Protein AF-A0AAU2KQB7-F1 (afdb_monomer_lite)

Structure (mmCIF, N/CA/C/O backbone):
data_AF-A0AAU2KQB7-F1
#
_entry.id   AF-A0AAU2KQB7-F1
#
loop_
_atom_site.group_PDB
_atom_site.id
_atom_site.type_symbol
_atom_site.label_atom_id
_atom_site.label_alt_id
_atom_site.label_comp_id
_atom_site.label_asym_id
_atom_site.label_entity_id
_atom_site.label_seq_id
_atom_site.pdbx_PDB_ins_code
_atom_site.Cartn_x
_atom_site.Cartn_y
_atom_site.Cartn_z
_atom_site.occupancy
_atom_site.B_iso_or_equiv
_atom_site.auth_seq_id
_atom_site.auth_comp_id
_atom_site.auth_asym_id
_atom_site.auth_atom_id
_atom_site.pdbx_PDB_model_num
ATOM 1 N N . MET A 1 1 ? -2.934 37.326 -68.401 1.00 32.88 1 MET A N 1
ATOM 2 C CA . MET A 1 1 ? -2.456 38.637 -67.928 1.00 32.88 1 MET A CA 1
ATOM 3 C C . MET A 1 1 ? -2.174 38.457 -66.446 1.00 32.88 1 MET A C 1
ATOM 5 O O . MET A 1 1 ? -3.149 38.373 -65.725 1.00 32.88 1 MET A O 1
ATOM 9 N N . TYR A 1 2 ? -0.884 38.286 -66.106 1.00 24.45 2 TYR A N 1
ATOM 10 C CA . TYR A 1 2 ? -0.224 38.367 -64.782 1.00 24.45 2 TYR A CA 1
ATOM 11 C C . TYR A 1 2 ? -0.822 37.544 -63.607 1.00 24.45 2 TYR A C 1
ATOM 13 O O . TYR A 1 2 ? -2.026 37.440 -63.460 1.00 24.45 2 TYR A O 1
ATOM 21 N N . ASP A 1 3 ? -0.071 36.904 -62.713 1.00 29.16 3 ASP A N 1
ATOM 22 C CA . ASP A 1 3 ? 1.360 36.940 -62.417 1.00 29.16 3 ASP A CA 1
ATOM 23 C C . ASP A 1 3 ? 1.758 35.660 -61.661 1.00 29.16 3 ASP A C 1
ATOM 25 O O . ASP A 1 3 ? 0.952 35.096 -60.916 1.00 29.16 3 ASP A O 1
ATOM 29 N N . GLY A 1 4 ? 2.999 35.219 -61.848 1.00 42.09 4 GLY A N 1
ATOM 30 C CA . GLY A 1 4 ? 3.627 34.188 -61.034 1.00 42.09 4 GLY A CA 1
ATOM 31 C C . GLY A 1 4 ? 4.196 34.816 -59.765 1.00 42.09 4 GLY A C 1
ATOM 32 O O . GLY A 1 4 ? 5.138 35.596 -59.833 1.00 42.09 4 GLY A O 1
ATOM 33 N N . GLY A 1 5 ? 3.643 34.456 -58.608 1.00 28.89 5 GLY A N 1
ATOM 34 C CA . GLY A 1 5 ? 4.176 34.825 -57.296 1.00 28.89 5 GLY A CA 1
ATOM 35 C C . GLY A 1 5 ? 4.850 33.626 -56.638 1.00 28.89 5 GLY A C 1
ATOM 36 O O . GLY A 1 5 ? 4.213 32.598 -56.426 1.00 28.89 5 GLY A O 1
ATOM 37 N N . ALA A 1 6 ? 6.144 33.758 -56.362 1.00 36.19 6 ALA A N 1
ATOM 38 C CA . ALA A 1 6 ? 7.006 32.741 -55.780 1.00 36.19 6 ALA A CA 1
ATOM 39 C C . ALA A 1 6 ? 6.514 32.225 -54.414 1.00 36.19 6 ALA A C 1
ATOM 41 O O . ALA A 1 6 ? 6.027 32.986 -53.579 1.00 36.19 6 ALA A O 1
ATOM 42 N N . LEU A 1 7 ? 6.717 30.924 -54.183 1.00 37.41 7 LEU A N 1
ATOM 43 C CA . LEU A 1 7 ? 6.689 30.303 -52.861 1.00 37.41 7 LEU A CA 1
ATOM 44 C C . LEU A 1 7 ? 7.721 31.009 -51.971 1.00 37.41 7 LEU A C 1
ATOM 46 O O . LEU A 1 7 ? 8.924 30.900 -52.208 1.00 37.41 7 LEU A O 1
ATOM 50 N N . SER A 1 8 ? 7.235 31.737 -50.966 1.00 38.03 8 SER A N 1
ATOM 51 C CA . SER A 1 8 ? 8.048 32.189 -49.841 1.00 38.03 8 SER A CA 1
ATOM 52 C C . SER A 1 8 ? 8.585 30.947 -49.141 1.00 38.03 8 SER A C 1
ATOM 54 O O . SER A 1 8 ? 7.820 30.152 -48.601 1.00 38.03 8 SER A O 1
ATOM 56 N N . THR A 1 9 ? 9.895 30.744 -49.207 1.00 39.38 9 THR A N 1
ATOM 57 C CA . THR A 1 9 ? 10.591 29.795 -48.345 1.00 39.38 9 THR A CA 1
ATOM 58 C C . THR A 1 9 ? 10.498 30.335 -46.926 1.00 39.38 9 THR A C 1
ATOM 60 O O . THR A 1 9 ? 11.133 31.347 -46.628 1.00 39.38 9 THR A O 1
ATOM 63 N N . ASP A 1 10 ? 9.687 29.699 -46.081 1.00 40.09 10 ASP A N 1
ATOM 64 C CA . ASP A 1 10 ? 9.723 29.941 -44.642 1.00 40.09 10 ASP A CA 1
ATOM 65 C C . ASP A 1 10 ? 11.154 29.697 -44.157 1.00 40.09 10 ASP A C 1
ATOM 67 O O . ASP A 1 10 ? 11.711 28.606 -44.298 1.00 40.09 10 ASP A O 1
ATOM 71 N N . ASP A 1 11 ? 11.771 30.766 -43.667 1.00 38.72 11 ASP A N 1
ATOM 72 C CA . ASP A 1 11 ? 13.103 30.757 -43.090 1.00 38.72 11 ASP A CA 1
ATOM 73 C C . ASP A 1 11 ? 13.055 29.978 -41.762 1.00 38.72 11 ASP A C 1
ATOM 75 O O . ASP A 1 11 ? 12.405 30.426 -40.811 1.00 38.72 11 ASP A O 1
ATOM 79 N N . PRO A 1 12 ? 13.731 28.818 -41.653 1.00 37.06 12 PRO A N 1
ATOM 80 C CA . PRO A 1 12 ? 13.705 28.001 -40.444 1.00 37.06 12 PRO A CA 1
ATOM 81 C C . PRO A 1 12 ? 14.431 28.663 -39.259 1.00 37.06 12 PRO A C 1
ATOM 83 O O . PRO A 1 12 ? 14.430 28.103 -38.165 1.00 37.06 12 PRO A O 1
ATOM 86 N N . SER A 1 13 ? 15.032 29.846 -39.435 1.00 37.69 13 SER A N 1
ATOM 87 C CA . SER A 1 13 ? 15.700 30.593 -38.364 1.00 37.69 13 SER A CA 1
ATOM 88 C C . SER A 1 13 ? 14.758 31.387 -37.444 1.00 37.69 13 SER A C 1
ATOM 90 O O . SER A 1 13 ? 15.209 31.918 -36.430 1.00 37.69 13 SER A O 1
ATOM 92 N N . GLN A 1 14 ? 13.451 31.449 -37.736 1.00 34.53 14 GLN A N 1
ATOM 93 C CA . GLN A 1 14 ? 12.494 32.244 -36.944 1.00 34.53 14 GLN A CA 1
ATOM 94 C C . GLN A 1 14 ? 11.828 31.496 -35.773 1.00 34.53 14 GLN A C 1
ATOM 96 O O . GLN A 1 14 ? 11.114 32.121 -34.992 1.00 34.53 14 GLN A O 1
ATOM 101 N N . HIS A 1 15 ? 12.074 30.192 -35.601 1.00 37.91 15 HIS A N 1
ATOM 102 C CA . HIS A 1 15 ? 11.463 29.396 -34.523 1.00 37.91 15 HIS A CA 1
ATOM 103 C C . HIS A 1 15 ? 12.374 29.105 -33.321 1.00 37.91 15 HIS A C 1
ATOM 105 O O . HIS A 1 15 ? 11.910 28.493 -32.366 1.00 37.91 15 HIS A O 1
ATOM 111 N N . ASP A 1 16 ? 13.627 29.565 -33.327 1.00 45.78 16 ASP A N 1
ATOM 112 C CA . ASP A 1 16 ? 14.595 29.283 -32.254 1.00 45.78 16 ASP A CA 1
ATOM 113 C C . ASP A 1 16 ? 14.893 30.533 -31.411 1.00 45.78 16 ASP A C 1
ATOM 115 O O . ASP A 1 16 ? 16.039 30.923 -31.185 1.00 45.78 16 ASP A O 1
ATOM 119 N N . GLN A 1 17 ? 13.833 31.220 -30.974 1.00 36.12 17 GLN A N 1
ATOM 120 C CA . GLN A 1 17 ? 13.959 32.119 -29.830 1.00 36.12 17 GLN A CA 1
ATOM 121 C C . GLN A 1 17 ? 13.931 31.232 -28.582 1.00 36.12 17 GLN A C 1
ATOM 123 O O . GLN A 1 17 ? 12.928 30.544 -28.381 1.00 36.12 17 GLN A O 1
ATOM 128 N N . PRO A 1 18 ? 14.984 31.207 -27.746 1.00 40.91 18 PRO A N 1
ATOM 129 C CA . PRO A 1 18 ? 14.909 30.522 -26.471 1.00 40.91 18 PRO A CA 1
ATOM 130 C C . PRO A 1 18 ? 13.860 31.261 -25.645 1.00 40.91 18 PRO A C 1
ATOM 132 O O . PRO A 1 18 ? 14.123 32.340 -25.112 1.00 40.91 18 PRO A O 1
ATOM 135 N N . GLU A 1 19 ? 12.647 30.716 -25.578 1.00 45.88 19 GLU A N 1
ATOM 136 C CA . GLU A 1 19 ? 11.712 31.138 -24.552 1.00 45.88 19 GLU A CA 1
ATOM 137 C C . GLU A 1 19 ? 12.420 30.908 -23.219 1.00 45.88 19 GLU A C 1
ATOM 139 O O . GLU A 1 19 ? 12.860 29.795 -22.917 1.00 45.88 19 GLU A O 1
ATOM 144 N N . ASP A 1 20 ? 12.607 31.992 -22.464 1.00 49.03 20 ASP A N 1
ATOM 145 C CA . ASP A 1 20 ? 13.172 31.985 -21.118 1.00 49.03 20 ASP A CA 1
ATOM 146 C C . ASP A 1 20 ? 12.158 31.310 -20.191 1.00 49.03 20 ASP A C 1
ATOM 148 O O . ASP A 1 20 ? 11.442 31.934 -19.406 1.00 49.03 20 ASP A O 1
ATOM 152 N N . HIS A 1 21 ? 12.002 30.000 -20.371 1.00 44.25 21 HIS A N 1
ATOM 153 C CA . HIS A 1 21 ? 11.227 29.171 -19.486 1.00 44.25 21 HIS A CA 1
ATOM 154 C C . HIS A 1 21 ? 11.982 29.160 -18.161 1.00 44.25 21 HIS A C 1
ATOM 156 O O . HIS A 1 21 ? 13.124 28.681 -18.117 1.00 44.25 21 HIS A O 1
ATOM 162 N N . PRO A 1 22 ? 11.380 29.672 -17.073 1.00 55.91 22 PRO A N 1
ATOM 163 C CA . PRO A 1 22 ? 12.020 29.617 -15.776 1.00 55.91 22 PRO A CA 1
ATOM 164 C C . PRO A 1 22 ? 12.396 28.165 -15.502 1.00 55.91 22 PRO A C 1
ATOM 166 O O . PRO A 1 22 ? 11.570 27.259 -15.662 1.00 55.91 22 PRO A O 1
ATOM 169 N N . ARG A 1 23 ? 13.668 27.940 -15.141 1.00 56.75 23 ARG A N 1
ATOM 170 C CA . ARG A 1 23 ? 14.152 26.597 -14.811 1.00 56.75 23 ARG A CA 1
ATOM 171 C C . ARG A 1 23 ? 13.160 25.959 -13.833 1.00 56.75 23 ARG A C 1
ATOM 173 O O . ARG A 1 23 ? 12.755 26.645 -12.890 1.00 56.75 23 ARG A O 1
ATOM 180 N N . PRO A 1 24 ? 12.773 24.686 -14.034 1.00 59.84 24 PRO A N 1
ATOM 181 C CA . PRO A 1 24 ? 11.869 24.009 -13.120 1.00 59.84 24 PRO A CA 1
ATOM 182 C C . PRO A 1 24 ? 12.390 24.181 -11.697 1.00 59.84 24 PRO A C 1
ATOM 184 O O . PRO A 1 24 ? 13.542 23.835 -11.423 1.00 59.84 24 PRO A O 1
ATOM 187 N N . VAL A 1 25 ? 11.563 24.753 -10.820 1.00 61.22 25 VAL A N 1
ATOM 188 C CA . VAL A 1 25 ? 11.896 24.901 -9.401 1.00 61.22 25 VAL A CA 1
ATOM 189 C C . VAL A 1 25 ? 12.188 23.504 -8.880 1.00 61.22 25 VAL A C 1
ATOM 191 O O . VAL A 1 25 ? 11.327 22.619 -8.925 1.00 61.22 25 VAL A O 1
ATOM 194 N N . SER A 1 26 ? 13.424 23.269 -8.451 1.00 71.50 26 SER A N 1
ATOM 195 C CA . SER A 1 26 ? 13.779 21.967 -7.913 1.00 71.50 26 SER A CA 1
ATOM 196 C C . SER A 1 26 ? 13.102 21.777 -6.556 1.00 71.50 26 SER A C 1
ATOM 198 O O . SER A 1 26 ? 12.761 22.735 -5.860 1.00 71.50 26 SER A O 1
ATOM 200 N N . GLN A 1 27 ? 12.942 20.525 -6.128 1.00 68.81 27 GLN A N 1
ATOM 201 C CA . GLN A 1 27 ? 12.425 20.237 -4.786 1.00 68.81 27 GLN A CA 1
ATOM 202 C C . GLN A 1 27 ? 13.277 20.893 -3.681 1.00 68.81 27 GLN A C 1
ATOM 204 O O . GLN A 1 27 ? 12.744 21.238 -2.631 1.00 68.81 27 GLN A O 1
ATOM 209 N N . ARG A 1 28 ? 14.576 21.119 -3.934 1.00 69.94 28 ARG A N 1
ATOM 210 C CA . ARG A 1 28 ? 15.476 21.837 -3.020 1.00 69.94 28 ARG A CA 1
ATOM 211 C C . ARG A 1 28 ? 15.188 23.334 -2.979 1.00 69.94 28 ARG A C 1
ATOM 213 O O . ARG A 1 28 ? 15.079 23.875 -1.890 1.00 69.94 28 ARG A O 1
ATOM 220 N N . ASP A 1 29 ? 14.969 23.964 -4.132 1.00 74.62 29 ASP A N 1
ATOM 221 C CA . ASP A 1 29 ? 14.619 25.391 -4.195 1.00 74.62 29 ASP A CA 1
ATOM 222 C C . ASP A 1 29 ? 13.293 25.665 -3.460 1.00 74.62 29 ASP A C 1
ATOM 224 O O . ASP A 1 29 ? 13.148 26.664 -2.756 1.00 74.62 29 ASP A O 1
ATOM 228 N N . SER A 1 30 ? 12.332 24.740 -3.570 1.00 70.88 30 SER A N 1
ATOM 229 C CA . SER A 1 30 ? 11.084 24.791 -2.799 1.00 70.88 30 SER A CA 1
ATOM 230 C C . SER A 1 30 ? 11.314 24.575 -1.298 1.00 70.88 30 SER A C 1
ATOM 232 O O . SER A 1 30 ? 10.731 25.294 -0.488 1.00 70.88 30 SER A O 1
ATOM 234 N N . ALA A 1 31 ? 12.171 23.626 -0.906 1.00 72.56 31 ALA A N 1
ATOM 235 C CA . ALA A 1 31 ? 12.502 23.382 0.498 1.00 72.56 31 ALA A CA 1
ATOM 236 C C . ALA A 1 31 ? 13.161 24.607 1.156 1.00 72.56 31 ALA A C 1
ATOM 238 O O . ALA A 1 31 ? 12.732 25.025 2.236 1.00 72.56 31 ALA A O 1
ATOM 239 N N . ASP A 1 32 ? 14.125 25.228 0.473 1.00 77.19 32 ASP A N 1
ATOM 240 C CA . ASP A 1 32 ? 14.825 26.429 0.937 1.00 77.19 32 ASP A CA 1
ATOM 241 C C . ASP A 1 32 ? 13.855 27.606 1.122 1.00 77.19 32 ASP A C 1
ATOM 243 O O . ASP A 1 32 ? 13.901 28.289 2.149 1.00 77.19 32 ASP A O 1
ATOM 247 N N . ALA A 1 33 ? 12.907 27.792 0.194 1.00 77.81 33 ALA A N 1
ATOM 248 C CA . ALA A 1 33 ? 11.865 28.819 0.296 1.00 77.81 33 ALA A CA 1
ATOM 249 C C . ALA A 1 33 ? 10.961 28.658 1.537 1.00 77.81 33 ALA A C 1
ATOM 251 O O . ALA A 1 33 ? 10.389 29.637 2.018 1.00 77.81 33 ALA A O 1
ATOM 252 N N . HIS A 1 34 ? 10.858 27.443 2.084 1.00 77.25 34 HIS A N 1
ATOM 253 C CA . HIS A 1 34 ? 10.107 27.135 3.304 1.00 77.25 34 HIS A CA 1
ATOM 254 C C . HIS A 1 34 ? 10.997 26.952 4.546 1.00 77.25 34 HIS A C 1
ATOM 256 O O . HIS A 1 34 ? 10.509 26.504 5.586 1.00 77.25 34 HIS A O 1
ATOM 262 N N . GLY A 1 35 ? 12.292 27.283 4.462 1.00 82.50 35 GLY A N 1
ATOM 263 C CA . GLY A 1 35 ? 13.244 27.124 5.567 1.00 82.50 35 GLY A CA 1
ATOM 264 C C . GLY A 1 35 ? 13.469 25.664 5.980 1.00 82.50 35 GLY A C 1
ATOM 265 O O . GLY A 1 35 ? 13.853 25.394 7.120 1.00 82.50 35 GLY A O 1
ATOM 266 N N . LEU A 1 36 ? 13.197 24.712 5.084 1.00 81.50 36 LEU A N 1
ATOM 267 C CA . LEU A 1 36 ? 13.356 23.284 5.330 1.00 81.50 36 LEU A CA 1
ATOM 268 C C . LEU A 1 36 ? 14.766 22.844 4.942 1.00 81.50 36 LEU A C 1
ATOM 270 O O . LEU A 1 36 ? 15.148 22.912 3.781 1.00 81.50 36 LEU A O 1
ATOM 274 N N . LYS A 1 37 ? 15.524 22.316 5.904 1.00 79.75 37 LYS A N 1
ATOM 275 C CA . LYS A 1 37 ? 16.831 21.714 5.634 1.00 79.75 37 LYS A CA 1
ATOM 276 C C . LYS A 1 37 ? 16.667 20.228 5.323 1.00 79.75 37 LYS A C 1
ATOM 278 O O . LYS A 1 37 ? 16.184 19.479 6.168 1.00 79.75 37 LYS A O 1
ATOM 283 N N . TRP A 1 38 ? 17.057 19.810 4.121 1.00 82.81 38 TRP A N 1
ATOM 284 C CA . TRP A 1 38 ? 17.082 18.401 3.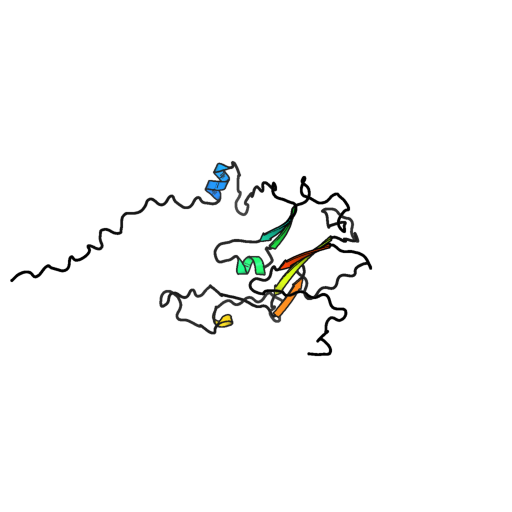724 1.00 82.81 38 TRP A CA 1
ATOM 285 C C . TRP A 1 38 ? 18.528 17.900 3.714 1.00 82.81 38 TRP A C 1
ATOM 287 O O . TRP A 1 38 ? 19.352 18.375 2.931 1.00 82.81 38 TRP A O 1
ATOM 297 N N . ASP A 1 39 ? 18.840 16.931 4.570 1.00 85.25 39 ASP A N 1
ATOM 298 C CA . ASP A 1 39 ? 20.100 16.188 4.506 1.00 85.25 39 ASP A CA 1
ATOM 299 C C . ASP A 1 39 ? 20.030 15.125 3.389 1.00 85.25 39 ASP A C 1
ATOM 301 O O . ASP A 1 39 ? 18.927 14.710 3.003 1.00 85.25 39 ASP A O 1
ATOM 305 N N . PRO A 1 40 ? 21.167 14.651 2.841 1.00 83.50 40 PRO A N 1
ATOM 306 C CA . PRO A 1 40 ? 21.171 13.596 1.830 1.00 83.50 40 PRO A CA 1
ATOM 307 C 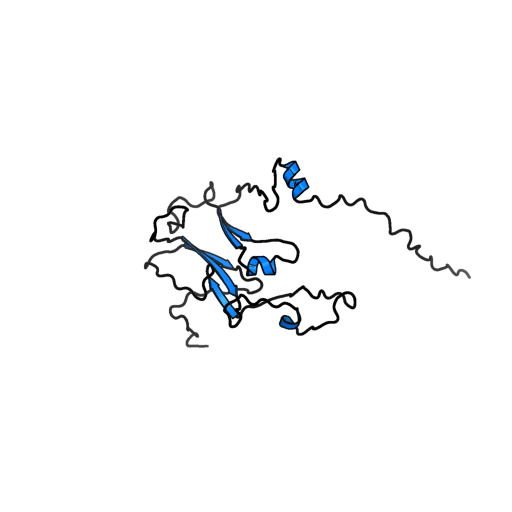C . PRO A 1 40 ? 20.326 12.383 2.248 1.00 83.50 40 PRO A C 1
ATOM 309 O O . PRO A 1 40 ? 20.542 11.800 3.306 1.00 83.50 40 PRO A O 1
ATOM 312 N N . GLY A 1 41 ? 19.361 12.003 1.404 1.00 86.50 41 GLY A N 1
ATOM 313 C CA . GLY A 1 41 ? 18.432 10.899 1.677 1.00 86.50 41 GLY A CA 1
ATOM 314 C C . GLY A 1 41 ? 17.185 11.279 2.483 1.00 86.50 41 GLY A C 1
ATOM 315 O O . GLY A 1 41 ? 16.392 10.398 2.804 1.00 86.50 41 GLY A O 1
ATOM 316 N N . THR A 1 42 ? 16.980 12.561 2.791 1.00 86.50 42 THR A N 1
ATOM 317 C CA . THR A 1 42 ? 15.797 13.047 3.515 1.00 86.50 42 THR A CA 1
ATOM 318 C C . THR A 1 42 ? 15.018 14.075 2.702 1.00 86.50 42 THR A C 1
ATOM 320 O O . THR A 1 42 ? 15.568 14.754 1.835 1.00 86.50 42 THR A O 1
ATOM 323 N N . ALA A 1 43 ? 13.726 14.181 3.001 1.00 86.31 43 ALA A N 1
ATOM 324 C CA . ALA A 1 43 ? 12.865 15.252 2.534 1.00 86.31 43 ALA A CA 1
ATOM 325 C C . ALA A 1 43 ? 11.783 15.521 3.585 1.00 86.31 43 ALA A C 1
ATOM 327 O O . ALA A 1 43 ? 11.257 14.592 4.201 1.00 86.31 43 ALA A O 1
ATOM 328 N N . THR A 1 44 ? 11.446 16.792 3.776 1.00 86.94 44 THR A N 1
ATOM 329 C CA . THR A 1 44 ? 10.391 17.233 4.693 1.00 86.94 44 THR A CA 1
ATOM 330 C C . THR A 1 44 ? 9.191 17.706 3.890 1.00 86.94 44 THR A C 1
ATOM 332 O O . THR A 1 44 ? 9.315 18.609 3.066 1.00 86.94 44 THR A O 1
ATOM 335 N N . PHE A 1 45 ? 8.026 17.129 4.176 1.00 87.25 45 PHE A N 1
ATOM 336 C CA . PHE A 1 45 ? 6.750 17.494 3.567 1.00 87.25 45 PHE A CA 1
ATOM 337 C C . PHE A 1 45 ? 5.826 18.083 4.634 1.00 87.25 45 PHE A C 1
ATOM 339 O O . PHE A 1 45 ? 5.657 17.490 5.702 1.00 87.25 45 PHE A O 1
ATOM 346 N N . GLN A 1 46 ? 5.231 19.242 4.351 1.00 88.50 46 GLN A N 1
ATOM 347 C CA . GLN A 1 46 ? 4.251 19.886 5.225 1.00 88.50 46 GLN A CA 1
ATOM 348 C C . GLN A 1 46 ? 2.847 19.674 4.655 1.00 88.50 46 GLN A C 1
ATOM 350 O O . GLN A 1 46 ? 2.593 19.985 3.494 1.00 88.50 46 GLN A O 1
ATOM 355 N N . TYR A 1 47 ? 1.936 19.154 5.477 1.00 92.12 47 TYR A N 1
ATOM 356 C CA . TYR A 1 47 ? 0.546 18.900 5.099 1.00 92.12 47 TYR A CA 1
ATOM 357 C C . TYR A 1 47 ? -0.378 19.743 5.977 1.00 92.12 47 TYR A C 1
ATOM 359 O O . TYR A 1 47 ? -0.331 19.619 7.201 1.00 92.12 47 TYR A O 1
ATOM 367 N N . ALA A 1 48 ? -1.214 20.584 5.361 1.00 92.75 48 ALA A N 1
ATOM 368 C CA . ALA A 1 48 ? -2.134 21.466 6.084 1.00 92.75 48 ALA A CA 1
ATOM 369 C C . ALA A 1 48 ? -3.208 20.684 6.856 1.00 92.75 48 ALA A C 1
ATOM 371 O O . ALA A 1 48 ? -3.519 21.028 7.993 1.00 92.75 48 ALA A O 1
ATOM 372 N N . ASN A 1 49 ? -3.717 19.595 6.263 1.00 94.62 49 ASN A N 1
ATOM 373 C CA . ASN A 1 49 ? -4.761 18.745 6.843 1.00 94.62 49 ASN A CA 1
ATOM 374 C C . ASN A 1 49 ? -6.047 19.502 7.221 1.00 94.62 49 ASN A C 1
ATOM 376 O O . ASN A 1 49 ? -6.734 19.127 8.171 1.00 94.62 49 ASN A O 1
ATOM 380 N N . ASP A 1 50 ? -6.369 20.557 6.477 1.00 92.38 50 ASP A N 1
ATOM 381 C CA . ASP A 1 50 ? -7.538 21.420 6.660 1.00 92.38 50 ASP A CA 1
ATOM 382 C C . ASP A 1 50 ? -8.784 20.924 5.900 1.00 92.38 50 ASP A C 1
ATOM 384 O O . ASP A 1 50 ? -9.877 21.474 6.043 1.00 92.38 50 ASP A O 1
ATOM 388 N N . GLN A 1 51 ? -8.651 19.843 5.130 1.00 92.88 51 GLN A N 1
ATOM 389 C CA . GLN A 1 51 ? -9.764 19.143 4.496 1.00 92.88 51 GLN A CA 1
ATOM 390 C C . GLN A 1 51 ? -10.584 18.278 5.477 1.00 92.88 51 GLN A C 1
ATOM 392 O O . GLN A 1 51 ? -10.208 18.013 6.617 1.00 92.88 51 GLN A O 1
ATOM 397 N N . ARG A 1 52 ? -11.723 17.757 5.002 1.00 93.31 52 ARG A N 1
ATOM 398 C CA . ARG A 1 52 ? -12.586 16.839 5.770 1.00 93.31 52 ARG A CA 1
ATOM 399 C C . ARG A 1 52 ? -11.871 15.526 6.119 1.00 93.31 52 ARG A C 1
ATOM 401 O O . ARG A 1 52 ? -11.067 15.019 5.332 1.00 93.31 52 ARG A O 1
ATOM 408 N N . ALA A 1 53 ? -12.264 14.913 7.241 1.00 92.69 53 ALA A N 1
ATOM 409 C CA . ALA A 1 53 ? -11.822 13.573 7.632 1.00 92.69 53 ALA A CA 1
ATOM 410 C C . ALA A 1 53 ? -11.961 12.569 6.474 1.00 92.69 53 ALA A C 1
ATOM 412 O O . ALA A 1 53 ? -13.029 12.433 5.874 1.00 92.69 53 ALA A O 1
ATOM 413 N N . SER A 1 54 ? -10.864 11.882 6.153 1.00 93.25 54 SER A N 1
ATOM 414 C CA . SER A 1 54 ? -10.710 11.123 4.909 1.00 93.25 54 SER A CA 1
ATOM 415 C C . SER A 1 54 ? -9.788 9.919 5.094 1.00 93.25 54 SER A C 1
ATOM 417 O O . SER A 1 54 ? -8.862 9.935 5.906 1.00 93.25 54 SER A O 1
ATOM 419 N N . THR A 1 55 ? -10.024 8.862 4.313 1.00 95.31 55 THR A N 1
ATOM 420 C CA . THR A 1 55 ? -9.026 7.808 4.086 1.00 95.31 55 THR A CA 1
ATOM 421 C C . THR A 1 55 ? -8.093 8.281 2.977 1.00 95.31 55 THR A C 1
ATOM 423 O O . THR A 1 55 ? -8.345 8.015 1.805 1.00 95.31 55 THR A O 1
ATOM 426 N N . LEU A 1 56 ? -7.046 9.019 3.337 1.00 97.38 56 LEU A N 1
ATOM 427 C CA . LEU A 1 56 ? -5.972 9.317 2.400 1.00 97.38 56 LEU A CA 1
ATOM 428 C C . LEU A 1 56 ? -4.967 8.163 2.404 1.00 97.38 56 LEU A C 1
ATOM 430 O O . LEU A 1 56 ? -5.010 7.242 3.230 1.00 97.38 56 LEU A O 1
ATOM 434 N N . TRP A 1 57 ? -4.051 8.223 1.459 1.00 97.56 57 TRP A N 1
ATOM 435 C CA . TRP A 1 57 ? -2.919 7.328 1.342 1.00 97.56 57 TRP A CA 1
ATOM 436 C C . TRP A 1 57 ? -1.775 8.106 0.702 1.00 97.56 57 TRP A C 1
ATOM 438 O O . TRP A 1 57 ? -1.995 9.129 0.056 1.00 97.56 57 TRP A O 1
ATOM 448 N N . PHE A 1 58 ? -0.559 7.646 0.932 1.00 97.06 58 PHE A N 1
ATOM 449 C CA . PHE A 1 58 ? 0.640 8.185 0.315 1.00 97.06 58 PHE A CA 1
ATOM 450 C C . PHE A 1 58 ? 1.376 7.051 -0.380 1.00 97.06 58 PHE A C 1
ATOM 452 O O . PHE A 1 58 ? 1.285 5.892 0.035 1.00 97.06 58 PHE A O 1
ATOM 459 N N . HIS A 1 59 ? 2.101 7.390 -1.435 1.00 97.88 59 HIS A N 1
ATOM 460 C CA . HIS A 1 59 ? 2.900 6.444 -2.188 1.00 97.88 59 HIS A CA 1
ATOM 461 C C . HIS A 1 59 ? 4.028 7.164 -2.925 1.00 97.88 59 HIS A C 1
ATOM 463 O O . HIS A 1 59 ? 4.021 8.391 -3.043 1.00 97.88 59 HIS A O 1
ATOM 469 N N . ASP A 1 60 ? 5.007 6.404 -3.411 1.00 96.88 60 ASP A N 1
ATOM 470 C CA . ASP A 1 60 ? 6.091 6.973 -4.209 1.00 96.88 60 ASP A CA 1
ATOM 471 C C . ASP A 1 60 ? 5.577 7.599 -5.516 1.00 96.88 60 ASP A C 1
ATOM 473 O O . ASP A 1 60 ? 4.674 7.069 -6.167 1.00 96.88 60 ASP A O 1
ATOM 477 N N . HIS A 1 61 ? 6.196 8.709 -5.914 1.00 96.06 61 HIS A N 1
ATOM 478 C CA . HIS A 1 61 ? 5.901 9.432 -7.151 1.00 96.06 61 HIS A CA 1
ATOM 479 C C . HIS A 1 61 ? 7.170 9.762 -7.954 1.00 96.06 61 HIS A C 1
ATOM 481 O O . HIS A 1 61 ? 7.199 10.711 -8.738 1.00 96.06 61 HIS A O 1
ATOM 487 N N . THR A 1 62 ? 8.234 8.974 -7.773 1.00 93.44 62 THR A N 1
ATOM 488 C CA . THR A 1 62 ? 9.499 9.184 -8.478 1.00 93.44 62 THR A CA 1
ATOM 489 C C . THR A 1 62 ? 9.299 9.019 -9.984 1.00 93.44 62 THR A C 1
ATOM 491 O O . THR A 1 62 ? 8.805 7.987 -10.451 1.00 93.44 62 THR A O 1
ATOM 494 N N . LEU A 1 63 ? 9.700 10.037 -10.755 1.00 90.75 63 LEU A N 1
ATOM 495 C CA . LEU A 1 63 ? 9.509 10.085 -12.204 1.00 90.75 63 LEU A CA 1
ATOM 496 C C . LEU A 1 63 ? 10.058 8.814 -12.874 1.00 90.75 63 LEU A C 1
ATOM 498 O O . LEU A 1 63 ? 11.227 8.470 -12.725 1.00 90.75 63 LEU A O 1
ATOM 502 N N . GLY A 1 64 ? 9.191 8.099 -13.595 1.00 88.50 64 GLY A N 1
ATOM 503 C CA . GLY A 1 64 ? 9.539 6.861 -14.299 1.00 88.50 64 GLY A CA 1
ATOM 504 C C . GLY A 1 64 ? 9.706 5.614 -13.416 1.00 88.50 64 GLY A C 1
ATOM 505 O O . GLY A 1 64 ? 9.823 4.517 -13.967 1.00 88.50 64 GLY A O 1
ATOM 506 N N . LEU A 1 65 ? 9.664 5.741 -12.083 1.00 91.94 65 LEU A N 1
ATOM 507 C CA . LEU A 1 65 ? 9.873 4.644 -11.124 1.00 91.94 65 LEU A CA 1
ATOM 508 C C . LEU A 1 65 ? 8.672 4.360 -10.215 1.00 91.94 65 LEU A C 1
ATOM 510 O O . LEU A 1 65 ? 8.657 3.302 -9.588 1.00 91.94 65 LEU A O 1
ATOM 514 N N . THR A 1 66 ? 7.642 5.214 -10.199 1.00 94.00 66 THR A N 1
ATOM 515 C CA . THR A 1 66 ? 6.415 5.026 -9.397 1.00 94.00 66 THR A CA 1
ATOM 516 C C . THR A 1 66 ? 5.900 3.588 -9.422 1.00 94.00 66 THR A C 1
ATOM 518 O O . THR A 1 66 ? 5.704 2.983 -8.371 1.00 94.00 66 THR A O 1
ATOM 521 N N . ARG A 1 67 ? 5.753 2.992 -10.616 1.00 92.94 67 ARG A N 1
ATOM 522 C CA . ARG A 1 67 ? 5.236 1.621 -10.763 1.00 92.94 67 ARG A CA 1
ATOM 523 C C . ARG A 1 67 ? 6.075 0.583 -10.010 1.00 92.94 67 ARG A C 1
ATOM 525 O O . ARG A 1 67 ? 5.512 -0.359 -9.469 1.00 92.94 67 ARG A O 1
ATOM 532 N N . LEU A 1 68 ? 7.396 0.755 -9.969 1.00 94.00 68 LEU A N 1
ATOM 533 C CA . LEU A 1 68 ? 8.328 -0.172 -9.325 1.00 94.00 68 LEU A CA 1
ATOM 534 C C . LEU A 1 68 ? 8.357 0.055 -7.815 1.00 94.00 68 LEU A C 1
ATOM 536 O O . LEU A 1 68 ? 8.281 -0.897 -7.047 1.00 94.00 68 LEU A O 1
ATOM 540 N N . ASN A 1 69 ? 8.398 1.315 -7.390 1.00 96.12 69 ASN A N 1
ATOM 541 C CA . ASN A 1 69 ? 8.472 1.687 -5.983 1.00 96.12 69 ASN A CA 1
ATOM 542 C C . ASN A 1 69 ? 7.182 1.346 -5.219 1.00 96.12 69 ASN A C 1
ATOM 544 O O . ASN A 1 69 ? 7.239 0.782 -4.124 1.00 96.12 69 ASN A O 1
ATOM 548 N N . VAL A 1 70 ? 6.012 1.595 -5.817 1.00 96.31 70 VAL A N 1
ATOM 549 C CA . VAL A 1 70 ? 4.721 1.156 -5.258 1.00 96.31 70 VAL A CA 1
ATOM 550 C C . VAL A 1 70 ? 4.651 -0.369 -5.189 1.00 96.31 70 VAL A C 1
ATOM 552 O O . VAL A 1 70 ? 4.222 -0.926 -4.176 1.00 96.31 70 VAL A O 1
ATOM 555 N N . TYR A 1 71 ? 5.130 -1.061 -6.228 1.00 96.31 71 TYR A N 1
ATOM 556 C CA . TYR A 1 71 ? 5.147 -2.522 -6.272 1.00 96.31 71 TYR A CA 1
ATOM 557 C C . TYR A 1 71 ? 6.065 -3.133 -5.201 1.00 96.31 71 TYR A C 1
ATOM 559 O O . TYR A 1 71 ? 5.679 -4.096 -4.535 1.00 96.31 71 TYR A O 1
ATOM 567 N N . ALA A 1 72 ? 7.223 -2.512 -4.965 1.00 95.94 72 ALA A N 1
ATOM 568 C CA . ALA A 1 72 ? 8.163 -2.862 -3.902 1.00 95.94 72 ALA A CA 1
ATOM 569 C C . ALA A 1 72 ? 7.623 -2.585 -2.485 1.00 95.94 72 ALA A C 1
ATOM 571 O O . ALA A 1 72 ? 8.181 -3.092 -1.515 1.00 95.94 72 ALA A O 1
ATOM 572 N N . GLY A 1 73 ? 6.526 -1.826 -2.359 1.00 95.50 73 GLY A N 1
ATOM 573 C CA . GLY A 1 73 ? 5.798 -1.640 -1.102 1.00 95.50 73 GLY A CA 1
ATOM 574 C C . GLY A 1 73 ? 5.764 -0.210 -0.565 1.00 95.50 73 GLY A C 1
ATOM 575 O O . GLY A 1 73 ? 5.285 -0.014 0.549 1.00 95.50 73 GLY A O 1
ATOM 576 N N . LEU A 1 74 ? 6.227 0.797 -1.318 1.00 96.50 74 LEU A N 1
ATOM 577 C CA . LEU A 1 74 ? 6.163 2.204 -0.897 1.00 96.50 74 LEU A CA 1
ATOM 578 C C . LEU A 1 74 ? 4.750 2.781 -1.064 1.00 96.50 74 LEU A C 1
ATOM 580 O O . LEU A 1 74 ? 4.495 3.617 -1.932 1.00 96.50 74 LEU A O 1
ATOM 584 N N . ALA A 1 75 ? 3.833 2.315 -0.219 1.00 96.38 75 ALA A N 1
ATOM 585 C CA . ALA A 1 75 ? 2.482 2.830 -0.072 1.00 96.38 75 ALA A CA 1
ATOM 586 C C . ALA A 1 75 ? 2.002 2.668 1.378 1.00 96.38 75 ALA A C 1
ATOM 588 O O . ALA A 1 75 ? 2.293 1.668 2.035 1.00 96.38 75 ALA A O 1
ATOM 589 N N . GLY A 1 76 ? 1.232 3.631 1.876 1.00 95.62 76 GLY A N 1
ATOM 590 C CA . GLY A 1 76 ? 0.688 3.586 3.230 1.00 95.62 76 GLY A CA 1
ATOM 591 C C . GLY A 1 76 ? -0.582 4.410 3.377 1.00 95.62 76 GLY A C 1
ATOM 592 O O . GLY A 1 76 ? -0.825 5.354 2.630 1.00 95.62 76 GLY A O 1
ATOM 593 N N . PHE A 1 77 ? -1.413 4.055 4.356 1.00 96.56 77 PHE A N 1
ATOM 594 C CA . PHE A 1 77 ? -2.591 4.850 4.694 1.00 96.56 77 PHE A CA 1
ATOM 595 C C . PHE A 1 77 ? -2.200 6.128 5.440 1.00 96.56 77 PHE A C 1
ATOM 597 O O . PHE A 1 77 ? -1.359 6.109 6.336 1.00 96.56 77 PHE A O 1
ATOM 604 N N . TYR A 1 78 ? -2.906 7.213 5.133 1.00 95.75 78 TYR A N 1
ATOM 605 C CA . TYR A 1 78 ? -2.897 8.464 5.880 1.00 95.75 78 TYR A CA 1
ATOM 606 C C . TYR A 1 78 ? -4.336 8.750 6.315 1.00 95.75 78 TYR A C 1
ATOM 608 O O . TYR A 1 78 ? -5.171 9.225 5.549 1.00 95.75 78 TYR A O 1
ATOM 616 N N . LEU A 1 79 ? -4.680 8.392 7.547 1.00 93.50 79 LEU A N 1
ATOM 617 C CA . LEU A 1 79 ? -6.057 8.514 8.022 1.00 93.50 79 LEU A CA 1
ATOM 618 C C . LEU A 1 79 ? -6.254 9.874 8.683 1.00 93.50 79 LEU A C 1
ATOM 620 O O . LEU A 1 79 ? -5.918 10.038 9.856 1.00 93.50 79 LEU A O 1
ATOM 624 N N . LEU A 1 80 ? -6.834 10.823 7.947 1.00 92.81 80 LEU A N 1
ATOM 625 C CA . LEU A 1 80 ? -7.223 12.105 8.517 1.00 92.81 80 LEU A CA 1
ATOM 626 C C . LEU A 1 80 ? -8.516 11.946 9.325 1.00 92.81 80 LEU A C 1
ATOM 628 O O . LEU A 1 80 ? -9.493 11.355 8.856 1.00 92.81 80 LEU A O 1
ATOM 632 N N . ARG A 1 81 ? -8.506 12.465 10.552 1.00 89.38 81 ARG A N 1
ATOM 633 C CA . ARG A 1 81 ? -9.574 12.326 11.549 1.00 89.38 81 ARG A CA 1
ATOM 634 C C . ARG A 1 81 ? -9.834 13.681 12.207 1.00 89.38 81 ARG A C 1
ATOM 636 O O . ARG A 1 81 ? -8.900 14.463 12.363 1.00 89.38 81 ARG A O 1
ATOM 643 N N . GLY A 1 82 ? -11.052 13.898 12.689 1.00 87.81 82 GLY A N 1
ATOM 644 C CA . GLY A 1 82 ? -11.445 15.113 13.401 1.00 87.81 82 GLY A CA 1
ATOM 645 C C . GLY A 1 82 ? -11.832 16.281 12.490 1.00 87.81 82 GLY A C 1
ATOM 646 O O . GLY A 1 82 ? -11.954 16.138 11.275 1.00 87.81 82 GLY A O 1
ATOM 647 N N . GLY A 1 83 ? -12.054 17.439 13.117 1.00 86.44 83 GLY A N 1
ATOM 648 C CA . GLY A 1 83 ? -12.645 18.621 12.487 1.00 86.44 83 GLY A CA 1
ATOM 649 C C . GLY A 1 83 ? -14.170 18.659 12.621 1.00 86.44 83 GLY A C 1
ATOM 650 O O . GLY A 1 83 ? -14.805 17.675 12.996 1.00 86.44 83 GLY A O 1
ATOM 651 N N . GLU A 1 84 ? -14.766 19.811 12.313 1.00 83.44 84 GLU A N 1
ATOM 652 C CA . GLU A 1 84 ? -16.213 20.053 12.461 1.00 83.44 84 GLU A CA 1
ATOM 653 C C . GLU A 1 84 ? -17.071 19.156 11.557 1.00 83.44 84 GLU A C 1
ATOM 655 O O . GLU A 1 84 ? -18.222 18.862 11.867 1.00 83.44 84 GLU A O 1
ATOM 660 N N . CYS A 1 85 ? -16.498 18.704 10.439 1.00 81.25 85 CYS A N 1
ATOM 661 C CA . CYS A 1 85 ? -17.163 17.854 9.455 1.00 81.25 85 CYS A CA 1
ATOM 662 C C . CYS A 1 85 ? -16.970 16.344 9.691 1.00 81.25 85 CYS A C 1
ATOM 664 O O . CYS A 1 85 ? -17.449 15.556 8.867 1.00 81.25 85 CYS A O 1
ATOM 666 N N . ASP A 1 86 ? -16.232 15.929 10.728 1.00 85.94 86 ASP A N 1
ATOM 667 C CA . ASP A 1 86 ? -16.111 14.510 11.088 1.00 85.94 86 ASP A CA 1
ATOM 668 C C . ASP A 1 86 ? -17.304 14.064 11.937 1.00 85.94 86 ASP A C 1
ATOM 670 O O . ASP A 1 86 ? -17.985 14.857 12.591 1.00 85.94 86 ASP A O 1
ATOM 674 N N . LEU A 1 87 ? -17.571 12.764 11.931 1.00 83.75 87 LEU A N 1
ATOM 675 C CA . LEU A 1 87 ? -18.627 12.204 12.755 1.00 83.75 87 LEU A CA 1
ATOM 676 C C . LEU A 1 87 ? -18.245 12.269 14.242 1.00 83.75 87 LEU A C 1
ATOM 678 O O . LEU A 1 87 ? -17.067 12.138 14.593 1.00 83.75 87 LEU A O 1
ATOM 682 N N . PRO A 1 88 ? -19.236 12.396 15.145 1.00 81.38 88 PRO A N 1
ATOM 683 C CA . PRO A 1 88 ? -18.985 12.377 16.577 1.00 81.38 88 PRO A CA 1
ATOM 684 C C . PRO A 1 88 ? -18.178 11.148 17.000 1.00 81.38 88 PRO A C 1
ATOM 686 O O . PRO A 1 88 ? -18.355 10.042 16.471 1.00 81.38 88 PRO A O 1
ATOM 689 N N . LYS A 1 89 ? -17.326 11.312 18.020 1.00 73.19 89 LYS A N 1
ATOM 690 C CA . LYS A 1 89 ? -16.619 10.180 18.634 1.00 73.19 89 LYS A CA 1
ATOM 691 C C . LYS A 1 89 ? -17.633 9.079 18.984 1.00 73.19 89 LYS A C 1
ATOM 693 O O . LYS A 1 89 ? -18.637 9.355 19.631 1.00 73.19 89 LYS A O 1
ATOM 698 N N . ARG A 1 90 ? -17.328 7.832 18.597 1.00 75.81 90 ARG A N 1
ATOM 699 C CA . ARG A 1 90 ? -18.159 6.612 18.759 1.00 75.81 90 ARG A CA 1
ATOM 700 C C . ARG A 1 90 ? -19.343 6.447 17.793 1.00 75.81 90 ARG A C 1
ATOM 702 O O . ARG A 1 90 ? -20.042 5.444 17.900 1.00 75.81 90 ARG A O 1
ATOM 709 N N . ALA A 1 91 ? -19.554 7.348 16.831 1.00 86.06 91 ALA A N 1
ATOM 710 C CA . ALA A 1 91 ? -20.584 7.155 15.800 1.00 86.06 91 ALA A CA 1
ATOM 711 C C . ALA A 1 91 ? -20.273 5.980 14.851 1.00 86.06 91 ALA A C 1
ATOM 713 O O . ALA A 1 91 ? -21.184 5.359 14.306 1.00 86.06 91 ALA A O 1
ATOM 714 N N . LEU A 1 92 ? -18.989 5.660 14.666 1.00 89.56 92 LEU A N 1
ATOM 715 C CA . LEU A 1 92 ? -18.519 4.578 13.804 1.00 89.56 92 LEU A CA 1
ATOM 716 C C . LEU A 1 92 ? -17.809 3.474 14.603 1.00 89.56 92 LEU A C 1
ATOM 718 O O . LEU A 1 92 ? -17.260 3.762 15.672 1.00 89.56 92 LEU A O 1
ATOM 722 N N . PRO A 1 93 ? -17.785 2.223 14.090 1.00 92.25 93 PRO A N 1
ATOM 723 C CA . PRO A 1 93 ? -17.027 1.137 14.701 1.00 92.25 93 PRO A CA 1
ATOM 724 C C . PRO A 1 93 ? -15.555 1.504 14.927 1.00 92.25 93 PRO A C 1
ATOM 726 O O . PRO A 1 93 ? -14.890 2.019 14.032 1.00 92.25 93 PRO A O 1
ATOM 729 N N . GLY A 1 94 ? -15.062 1.210 16.128 1.00 89.50 94 GLY A N 1
ATOM 730 C CA . GLY A 1 94 ? -13.674 1.356 16.561 1.00 89.50 94 GLY A CA 1
ATOM 731 C C . GLY A 1 94 ? -13.403 0.427 17.756 1.00 89.50 94 GLY A C 1
ATOM 732 O O . GLY A 1 94 ? -14.354 -0.203 18.225 1.00 89.50 94 GLY A O 1
ATOM 733 N N . PRO A 1 95 ? -12.160 0.335 18.259 1.00 90.56 95 PRO A N 1
ATOM 734 C CA . PRO A 1 95 ? -11.059 1.256 17.986 1.00 90.56 95 PRO A CA 1
ATOM 735 C C . PRO A 1 95 ? -10.389 1.011 16.628 1.00 90.56 95 PRO A C 1
ATOM 737 O O . PRO A 1 95 ? -10.518 -0.063 16.036 1.00 90.56 95 PRO A O 1
ATOM 740 N N . ALA A 1 96 ? -9.699 2.040 16.139 1.00 89.50 96 ALA A N 1
ATOM 741 C CA . ALA A 1 96 ? -8.733 1.922 15.055 1.00 89.50 96 ALA A CA 1
ATOM 742 C C . ALA A 1 96 ? -7.334 1.687 15.644 1.00 89.50 96 ALA A C 1
ATOM 744 O O . ALA A 1 96 ? -7.107 2.152 16.761 1.00 89.50 96 ALA A O 1
ATOM 745 N N . PRO A 1 97 ? -6.412 1.048 14.903 1.00 88.00 97 PRO A N 1
ATOM 746 C CA . PRO A 1 97 ? -5.026 0.915 15.333 1.00 88.00 97 PRO A CA 1
ATOM 747 C C . PRO A 1 97 ? -4.384 2.266 15.643 1.00 88.00 97 PRO A C 1
ATOM 749 O O . PRO A 1 97 ? -4.479 3.205 14.843 1.00 88.00 97 PRO A O 1
ATOM 752 N N . ALA A 1 98 ? -3.711 2.338 16.783 1.00 87.94 98 ALA A N 1
ATOM 753 C CA . ALA A 1 98 ? -2.928 3.468 17.241 1.00 87.94 98 ALA A CA 1
ATOM 754 C C . ALA A 1 98 ? -1.515 3.022 17.646 1.00 87.94 98 ALA A C 1
ATOM 756 O O . ALA A 1 98 ? -1.249 1.874 18.006 1.00 87.94 98 ALA A O 1
ATOM 757 N N . PHE A 1 99 ? -0.571 3.957 17.552 1.00 85.94 99 PHE A N 1
ATOM 758 C CA . PHE A 1 99 ? 0.799 3.717 17.986 1.00 85.94 99 PHE A CA 1
ATOM 759 C C . PHE A 1 99 ? 0.836 3.440 19.495 1.00 85.94 99 PHE A C 1
ATOM 761 O O . PHE A 1 99 ? 0.288 4.212 20.280 1.00 85.94 99 PHE A O 1
ATOM 768 N N . GLY A 1 100 ? 1.509 2.358 19.889 1.00 91.38 100 GLY A N 1
ATOM 769 C CA . GLY A 1 100 ? 1.631 1.950 21.290 1.00 91.38 100 GLY A CA 1
ATOM 770 C C . GLY A 1 100 ? 0.470 1.108 21.823 1.00 91.38 100 GLY A C 1
ATOM 771 O O . GLY A 1 100 ? 0.470 0.794 23.012 1.00 91.38 100 GLY A O 1
ATOM 772 N N . ASP A 1 101 ? -0.491 0.717 20.980 1.00 92.75 101 ASP A N 1
ATOM 773 C CA . ASP A 1 101 ? -1.551 -0.200 21.399 1.00 92.75 101 ASP A CA 1
ATOM 774 C C . ASP A 1 101 ? -0.968 -1.538 21.897 1.00 92.75 101 ASP A C 1
ATOM 776 O O . ASP A 1 101 ? -0.024 -2.073 21.300 1.00 92.75 101 ASP A O 1
ATOM 780 N N . PRO A 1 102 ? -1.516 -2.109 22.987 1.00 93.38 102 PRO A N 1
ATOM 781 C CA . PRO A 1 102 ? -0.997 -3.345 23.546 1.00 93.38 102 PRO A CA 1
ATOM 782 C C . PRO A 1 102 ? -1.179 -4.524 22.573 1.00 93.38 102 PRO A C 1
ATOM 784 O O . PRO A 1 102 ? -2.146 -4.556 21.797 1.00 93.38 102 PRO A O 1
ATOM 787 N N . PRO A 1 103 ? -0.293 -5.538 22.628 1.00 88.12 103 PRO A N 1
ATOM 788 C CA . PRO A 1 103 ? -0.475 -6.773 21.876 1.00 88.12 103 PRO A CA 1
ATOM 789 C C . PRO A 1 103 ? -1.853 -7.394 22.135 1.00 88.12 103 PRO A C 1
ATOM 791 O O . PRO A 1 103 ? -2.326 -7.434 23.269 1.00 88.12 103 PRO A O 1
ATOM 794 N N . GLY A 1 104 ? -2.500 -7.887 21.078 1.00 85.62 104 GLY A N 1
ATOM 795 C CA . GLY A 1 104 ? -3.828 -8.501 21.172 1.00 85.62 104 GLY A CA 1
ATOM 796 C C . GLY A 1 104 ? -5.002 -7.517 21.211 1.00 85.62 104 GLY A C 1
ATOM 797 O O . GLY A 1 104 ? -6.144 -7.964 21.326 1.00 85.62 104 GLY A O 1
ATOM 798 N N . THR A 1 105 ? -4.764 -6.204 21.076 1.00 90.81 105 THR A N 1
ATOM 799 C CA . THR A 1 105 ? -5.846 -5.220 20.915 1.00 90.81 105 THR A CA 1
ATOM 800 C C . THR A 1 105 ? -6.739 -5.598 19.736 1.00 90.81 105 THR A C 1
ATOM 802 O O . THR A 1 105 ? -6.268 -5.798 18.615 1.00 90.81 105 THR A O 1
ATOM 805 N N . ARG A 1 106 ? -8.049 -5.695 19.988 1.00 90.81 106 ARG A N 1
ATOM 806 C CA . ARG A 1 106 ? -9.040 -5.942 18.939 1.00 90.81 106 ARG A CA 1
ATOM 807 C C . ARG A 1 106 ? -9.461 -4.625 18.305 1.00 90.81 106 ARG A C 1
ATOM 809 O O . ARG A 1 106 ? -9.951 -3.725 18.986 1.00 90.81 106 ARG A O 1
ATOM 816 N N . TYR A 1 107 ? -9.293 -4.538 16.992 1.00 93.88 107 TYR A N 1
ATOM 817 C CA . TYR A 1 107 ? -9.691 -3.379 16.204 1.00 93.88 107 TYR A CA 1
ATOM 818 C C . TYR A 1 107 ? -10.997 -3.647 15.475 1.00 93.88 107 TYR A C 1
ATOM 820 O O . TYR A 1 107 ? -11.235 -4.744 14.974 1.00 93.88 107 TYR A O 1
ATOM 828 N N . HIS A 1 108 ? -11.819 -2.610 15.367 1.00 94.88 108 HIS A N 1
ATOM 829 C CA . HIS A 1 108 ? -13.066 -2.660 14.602 1.00 94.88 108 HIS A CA 1
ATOM 830 C C . HIS A 1 108 ? -13.094 -1.642 13.461 1.00 94.88 108 HIS A C 1
ATOM 832 O O . HIS A 1 108 ? -14.054 -1.609 12.697 1.00 94.88 108 HIS A O 1
ATOM 838 N N . GLU A 1 109 ? -12.033 -0.846 13.313 1.00 94.75 109 GLU A N 1
ATOM 839 C CA . GLU A 1 109 ? -11.729 -0.085 12.107 1.00 94.75 109 GLU A CA 1
ATOM 840 C C . GLU A 1 109 ? -10.477 -0.679 11.452 1.00 94.75 109 GLU A C 1
ATOM 842 O O . GLU A 1 109 ? -9.396 -0.644 12.035 1.00 94.75 109 GLU A O 1
ATOM 847 N N . ILE A 1 110 ? -10.632 -1.244 10.255 1.00 95.50 110 ILE A N 1
ATOM 848 C CA . ILE A 1 110 ? -9.623 -2.080 9.600 1.00 95.50 110 ILE A CA 1
ATOM 849 C C . ILE A 1 110 ? -9.288 -1.479 8.226 1.00 95.50 110 ILE A C 1
ATOM 851 O O . ILE A 1 110 ? -10.130 -1.500 7.321 1.00 95.50 110 ILE A O 1
ATOM 855 N N . PRO A 1 111 ? -8.077 -0.928 8.045 1.00 95.88 111 PRO A N 1
ATOM 856 C CA . PRO A 1 111 ? -7.564 -0.553 6.733 1.00 95.88 111 PRO A CA 1
ATOM 857 C C . PRO A 1 111 ? -7.202 -1.792 5.914 1.00 95.88 111 PRO A C 1
ATOM 859 O O . PRO A 1 111 ? -6.557 -2.704 6.427 1.00 95.88 111 PRO A O 1
ATOM 862 N N . LEU A 1 112 ? -7.615 -1.819 4.649 1.00 97.12 112 LEU A N 1
ATOM 863 C CA . LEU A 1 112 ? -7.388 -2.918 3.714 1.00 97.12 112 LEU A CA 1
ATOM 864 C C . LEU A 1 112 ? -6.788 -2.355 2.423 1.00 97.12 112 LEU A C 1
ATOM 866 O O . LEU A 1 112 ? -7.516 -1.926 1.525 1.00 97.12 112 LEU A O 1
ATOM 870 N N . ALA A 1 113 ? -5.458 -2.334 2.347 1.00 97.94 113 ALA A N 1
ATOM 871 C CA . ALA A 1 113 ? -4.732 -2.062 1.114 1.00 97.94 113 ALA A CA 1
ATOM 872 C C . ALA A 1 113 ? -4.676 -3.351 0.297 1.00 97.94 113 ALA A C 1
ATOM 874 O O . ALA A 1 113 ? -3.968 -4.289 0.667 1.00 97.94 113 ALA A O 1
ATOM 875 N N . ILE A 1 114 ? -5.459 -3.400 -0.776 1.00 98.38 114 ILE A N 1
ATOM 876 C CA . ILE A 1 114 ? -5.572 -4.551 -1.667 1.00 98.38 114 ILE A CA 1
ATOM 877 C C . ILE A 1 114 ? -4.699 -4.289 -2.888 1.00 98.38 114 ILE A C 1
ATOM 879 O O . ILE A 1 114 ? -4.856 -3.271 -3.561 1.00 98.38 114 ILE A O 1
ATOM 883 N N . GLN A 1 115 ? -3.773 -5.199 -3.155 1.00 98.06 115 GLN A N 1
ATOM 884 C CA . GLN A 1 115 ? -2.816 -5.106 -4.250 1.00 98.06 115 GLN A CA 1
ATOM 885 C C . GLN A 1 115 ? -2.671 -6.470 -4.926 1.00 98.06 115 GLN A C 1
ATOM 887 O O . GLN A 1 115 ? -2.984 -7.496 -4.324 1.00 98.06 115 GLN A O 1
ATOM 892 N N . ASP A 1 116 ? -2.150 -6.506 -6.145 1.00 97.75 116 ASP A N 1
ATOM 893 C CA . ASP A 1 116 ? -1.721 -7.734 -6.802 1.00 97.75 116 ASP A CA 1
ATOM 894 C C . ASP A 1 116 ? -0.190 -7.804 -6.903 1.00 97.75 116 ASP A C 1
ATOM 896 O O . ASP A 1 116 ? 0.493 -6.810 -7.161 1.00 97.75 116 ASP A O 1
ATOM 900 N N . ARG A 1 117 ? 0.367 -8.990 -6.650 1.00 97.56 117 ARG A N 1
ATOM 901 C CA . ARG A 1 117 ? 1.788 -9.328 -6.800 1.00 97.56 117 ARG A CA 1
ATOM 902 C C . ARG A 1 117 ? 1.945 -10.630 -7.583 1.00 97.56 117 ARG A C 1
ATOM 904 O O . ARG A 1 117 ? 1.026 -11.433 -7.666 1.00 97.56 117 ARG A O 1
ATOM 911 N N . SER A 1 118 ? 3.101 -10.814 -8.193 1.00 97.19 118 SER A N 1
ATOM 912 C CA . SER A 1 118 ? 3.562 -12.081 -8.753 1.00 97.19 118 SER A CA 1
ATOM 913 C C . SER A 1 118 ? 4.924 -12.370 -8.155 1.00 97.19 118 SER A C 1
ATOM 915 O O . SER A 1 118 ? 5.661 -11.444 -7.806 1.00 97.19 118 SER A O 1
ATOM 917 N N . PHE A 1 119 ? 5.256 -13.647 -8.046 1.00 97.31 119 PHE A N 1
ATOM 918 C CA . PHE A 1 119 ? 6.474 -14.097 -7.395 1.00 97.31 119 PHE A CA 1
ATOM 919 C C . PHE A 1 119 ? 7.233 -15.046 -8.315 1.00 97.31 119 PHE A C 1
ATOM 921 O O . PHE A 1 119 ? 6.625 -15.831 -9.043 1.00 97.31 119 PHE A O 1
ATOM 928 N N . ASN A 1 120 ? 8.558 -14.968 -8.271 1.00 97.50 120 ASN A N 1
ATOM 929 C CA . ASN A 1 120 ? 9.427 -15.984 -8.847 1.00 97.50 120 ASN A CA 1
ATOM 930 C C . ASN A 1 120 ? 9.359 -17.268 -8.002 1.00 97.50 120 ASN A C 1
ATOM 932 O O . ASN A 1 120 ? 8.837 -17.275 -6.885 1.00 97.50 120 ASN A O 1
ATOM 936 N N . SER A 1 121 ? 9.928 -18.365 -8.507 1.00 97.31 121 SER A N 1
ATOM 937 C CA . SER A 1 121 ? 9.951 -19.656 -7.801 1.00 97.31 121 SER A CA 1
ATOM 938 C C . SER A 1 121 ? 10.699 -19.626 -6.462 1.00 97.31 121 SER A C 1
ATOM 940 O O . SER A 1 121 ? 10.478 -20.494 -5.625 1.00 97.31 121 SER A O 1
ATOM 942 N N . ASP A 1 122 ? 11.580 -18.647 -6.258 1.00 97.38 122 ASP A N 1
ATOM 943 C CA . ASP A 1 122 ? 12.303 -18.413 -5.002 1.00 97.38 122 ASP A CA 1
ATOM 944 C C . ASP A 1 122 ? 11.532 -17.518 -4.009 1.00 97.38 122 ASP A C 1
ATOM 946 O O . ASP A 1 122 ? 12.028 -17.229 -2.921 1.00 97.38 122 ASP A O 1
ATOM 950 N N . GLY A 1 123 ? 10.323 -17.074 -4.371 1.00 95.25 123 GLY A N 1
ATOM 951 C CA . GLY A 1 123 ? 9.486 -16.188 -3.562 1.00 95.25 123 GLY A CA 1
ATOM 952 C C . GLY A 1 123 ? 9.823 -14.699 -3.679 1.00 95.25 123 GLY A C 1
ATOM 953 O O . GLY A 1 123 ? 9.149 -13.882 -3.050 1.00 95.25 123 GLY A O 1
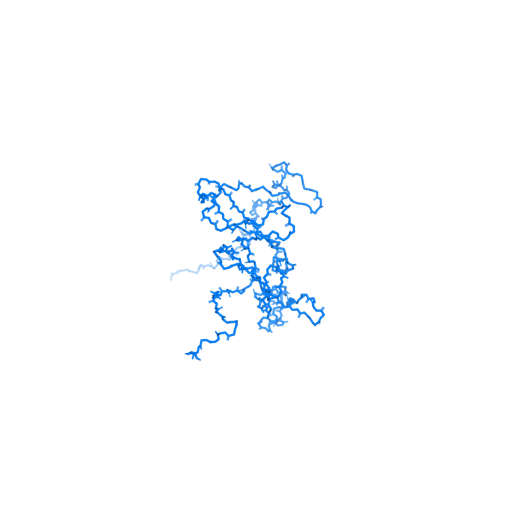ATOM 954 N N . SER A 1 124 ? 10.821 -14.309 -4.478 1.00 96.62 124 SER A N 1
ATOM 955 C CA . SER A 1 124 ? 11.094 -12.897 -4.765 1.00 96.62 124 SER A CA 1
ATOM 956 C C . SER A 1 124 ? 9.993 -12.277 -5.631 1.00 96.62 124 SER A C 1
ATOM 958 O O . SER A 1 124 ? 9.308 -12.967 -6.389 1.00 96.62 124 SER A O 1
ATOM 960 N N . LEU A 1 125 ? 9.805 -10.959 -5.526 1.00 96.75 125 LEU A N 1
ATOM 961 C CA . LEU A 1 125 ? 8.834 -10.234 -6.345 1.00 96.75 125 LEU A CA 1
ATOM 962 C C . LEU A 1 125 ? 9.214 -10.296 -7.830 1.00 96.75 125 LEU A C 1
ATOM 964 O O . LEU A 1 125 ? 10.312 -9.906 -8.219 1.00 96.75 125 LEU A O 1
ATOM 968 N N . PHE A 1 126 ? 8.265 -10.709 -8.665 1.00 96.31 126 PHE A N 1
ATOM 969 C CA . PHE A 1 126 ? 8.374 -10.633 -10.118 1.00 96.31 126 PHE A CA 1
ATOM 970 C C . PHE A 1 126 ? 7.728 -9.344 -10.627 1.00 96.31 126 PHE A C 1
ATOM 972 O O . PHE A 1 126 ? 6.577 -9.059 -10.293 1.00 96.31 126 PHE A O 1
ATOM 979 N N . TYR A 1 127 ? 8.437 -8.596 -11.471 1.00 94.50 127 TYR A N 1
ATOM 980 C CA . TYR A 1 127 ? 7.889 -7.491 -12.256 1.00 94.50 127 TYR A CA 1
ATOM 981 C C . TYR A 1 127 ? 8.514 -7.529 -13.660 1.00 94.50 127 TYR A C 1
ATOM 983 O O . TYR A 1 127 ? 9.728 -7.723 -13.765 1.00 94.50 127 TYR A O 1
ATOM 991 N N . PRO A 1 128 ? 7.737 -7.352 -14.739 1.00 91.56 128 PRO A N 1
ATOM 992 C CA . PRO A 1 128 ? 8.259 -7.430 -16.100 1.00 91.56 128 PRO A CA 1
ATOM 993 C C . PRO A 1 128 ? 9.280 -6.325 -16.393 1.00 91.56 128 PRO A C 1
ATOM 995 O O . PRO A 1 128 ? 9.062 -5.149 -16.097 1.00 91.56 128 PRO A O 1
ATOM 998 N N . THR A 1 129 ? 10.391 -6.707 -17.019 1.00 87.25 129 THR A N 1
ATOM 999 C CA . THR A 1 129 ? 11.499 -5.808 -17.382 1.00 87.25 129 THR A CA 1
ATOM 1000 C C . THR A 1 129 ? 11.356 -5.190 -18.774 1.00 87.25 129 THR A C 1
ATOM 1002 O O . THR A 1 129 ? 12.121 -4.294 -19.115 1.00 87.25 129 THR A O 1
ATOM 1005 N N . SER A 1 130 ? 10.383 -5.646 -19.569 1.00 85.12 130 SER A N 1
ATOM 1006 C CA . SER A 1 130 ? 10.133 -5.208 -20.947 1.00 85.12 130 SER A CA 1
ATOM 1007 C C . SER A 1 130 ? 8.632 -5.166 -21.246 1.00 85.12 130 SER A C 1
ATOM 1009 O O . SER A 1 130 ? 7.860 -5.929 -20.655 1.00 85.12 130 SER A O 1
ATOM 1011 N N . ARG A 1 131 ? 8.224 -4.317 -22.203 1.00 86.19 131 ARG A N 1
ATOM 1012 C CA . ARG A 1 131 ? 6.845 -4.291 -22.730 1.00 86.19 131 ARG A CA 1
ATOM 1013 C C . ARG A 1 131 ? 6.463 -5.559 -23.484 1.00 86.19 131 ARG A C 1
ATOM 1015 O O . ARG A 1 131 ? 5.279 -5.822 -23.637 1.00 86.19 131 ARG A O 1
ATOM 1022 N N . GLU A 1 132 ? 7.441 -6.358 -23.911 1.00 88.38 132 GLU A N 1
ATOM 1023 C CA . GLU A 1 132 ? 7.190 -7.641 -24.574 1.00 88.38 132 GLU A CA 1
ATOM 1024 C C . GLU A 1 132 ? 6.280 -8.546 -23.731 1.00 88.38 132 GLU A C 1
ATOM 1026 O O . GLU A 1 132 ? 5.424 -9.237 -24.271 1.00 88.38 132 GLU A O 1
ATOM 1031 N N . PHE A 1 133 ? 6.384 -8.469 -22.399 1.00 87.88 133 PHE A N 1
ATOM 1032 C CA . PHE A 1 133 ? 5.499 -9.203 -21.494 1.00 87.88 133 PHE A CA 1
ATOM 1033 C C . PHE A 1 133 ? 4.023 -8.793 -21.624 1.00 87.88 133 PHE A C 1
ATOM 1035 O O . PHE A 1 133 ? 3.133 -9.599 -21.373 1.00 87.88 133 PHE A O 1
ATOM 1042 N N . PHE A 1 134 ? 3.764 -7.534 -21.973 1.00 86.94 134 PHE A N 1
ATOM 1043 C CA . PHE A 1 134 ? 2.420 -6.986 -22.085 1.00 86.94 134 PHE A CA 1
ATOM 1044 C C . PHE A 1 134 ? 1.832 -7.179 -23.486 1.00 86.94 134 PHE A C 1
ATOM 1046 O O . PHE A 1 134 ? 0.723 -7.689 -23.613 1.00 86.94 134 PHE A O 1
ATOM 1053 N N . ASP A 1 135 ? 2.568 -6.804 -24.536 1.00 88.00 135 ASP A N 1
ATOM 1054 C CA . ASP A 1 135 ? 2.050 -6.775 -25.912 1.00 88.00 135 ASP A CA 1
ATOM 1055 C C . ASP A 1 135 ? 2.943 -7.461 -26.957 1.00 88.00 135 ASP A C 1
ATOM 1057 O O . ASP A 1 135 ? 2.693 -7.348 -28.158 1.00 88.00 135 ASP A O 1
ATOM 1061 N N . GLY A 1 136 ? 3.982 -8.181 -26.528 1.00 89.12 136 GLY A N 1
ATOM 1062 C CA . GLY A 1 136 ? 4.884 -8.914 -27.420 1.00 89.12 136 GLY A CA 1
ATOM 1063 C C . GLY A 1 136 ? 5.835 -8.037 -28.242 1.00 89.12 136 GLY A C 1
ATOM 1064 O O . GLY A 1 136 ? 6.578 -8.555 -29.075 1.00 89.12 136 GLY A O 1
ATOM 1065 N N . PHE A 1 137 ? 5.853 -6.715 -28.043 1.00 90.12 137 PHE A N 1
ATOM 1066 C CA . PHE A 1 137 ? 6.757 -5.841 -28.786 1.00 90.12 137 PHE A CA 1
ATOM 1067 C C . PHE A 1 137 ? 8.190 -5.925 -28.239 1.00 90.12 137 PHE A C 1
ATOM 1069 O O . PHE A 1 137 ? 8.538 -5.296 -27.235 1.00 90.12 137 PHE A O 1
ATOM 1076 N N . ALA A 1 138 ? 9.042 -6.656 -28.957 1.00 90.94 138 ALA A N 1
ATOM 1077 C CA . ALA A 1 138 ? 10.468 -6.823 -28.659 1.00 90.94 138 ALA A CA 1
ATOM 1078 C C . ALA A 1 138 ? 11.372 -5.713 -29.249 1.00 90.94 138 ALA A C 1
ATOM 1080 O O . ALA A 1 138 ? 12.596 -5.776 -29.139 1.00 90.94 138 ALA A O 1
ATOM 1081 N N . GLY A 1 139 ? 10.786 -4.699 -29.897 1.00 90.50 139 GLY A N 1
ATOM 1082 C CA . GLY A 1 139 ? 11.508 -3.622 -30.575 1.00 90.50 139 GLY A CA 1
ATOM 1083 C C . GLY A 1 139 ? 11.165 -3.501 -32.069 1.00 90.50 139 GLY A C 1
ATOM 1084 O O . GLY A 1 139 ? 10.266 -4.183 -32.558 1.00 90.50 139 GLY A O 1
ATOM 1085 N N . PRO A 1 140 ? 11.880 -2.636 -32.813 1.00 92.69 140 PRO A N 1
ATOM 1086 C CA . PRO A 1 140 ? 12.978 -1.799 -32.332 1.00 92.69 140 PRO A CA 1
ATOM 1087 C C . PRO A 1 140 ? 12.485 -0.648 -31.436 1.00 92.69 140 PRO A C 1
ATOM 1089 O O . PRO A 1 140 ? 11.408 -0.093 -31.643 1.00 92.69 140 PRO A O 1
ATOM 1092 N N . TYR A 1 141 ? 13.265 -0.294 -30.415 1.00 91.69 141 TYR A N 1
ATOM 1093 C CA . TYR A 1 141 ? 12.974 0.813 -29.491 1.00 91.69 141 TYR A CA 1
ATOM 1094 C C . TYR A 1 141 ? 13.636 2.124 -29.957 1.00 91.69 141 TYR A C 1
ATOM 1096 O O . TYR A 1 141 ? 14.302 2.164 -30.997 1.00 91.69 141 TYR A O 1
ATOM 1104 N N . ILE A 1 142 ? 13.487 3.201 -29.179 1.00 91.50 142 ILE A N 1
ATOM 1105 C CA . ILE A 1 142 ? 14.300 4.425 -29.306 1.00 91.50 142 ILE A CA 1
ATOM 1106 C C . ILE A 1 142 ? 15.795 4.050 -29.394 1.00 91.50 142 ILE A C 1
ATOM 1108 O O . ILE A 1 142 ? 16.252 3.213 -28.610 1.00 91.50 142 ILE A O 1
ATOM 1112 N N . PRO A 1 143 ? 16.565 4.649 -30.327 1.00 93.25 143 PRO A N 1
ATOM 1113 C CA . PRO A 1 143 ? 16.199 5.791 -31.180 1.00 93.25 143 PRO A CA 1
ATOM 1114 C C . PRO A 1 143 ? 15.523 5.433 -32.514 1.00 93.25 143 PRO A C 1
ATOM 1116 O O . PRO A 1 143 ? 15.199 6.330 -33.282 1.00 93.25 143 PRO A O 1
ATOM 1119 N N . THR A 1 144 ? 15.309 4.151 -32.813 1.00 94.62 144 THR A N 1
ATOM 1120 C CA . THR A 1 144 ? 14.779 3.713 -34.121 1.00 94.62 144 THR A CA 1
ATOM 1121 C C . THR A 1 144 ? 13.265 3.924 -34.238 1.00 94.62 144 THR A C 1
ATOM 1123 O O . THR A 1 144 ? 12.739 4.098 -35.333 1.00 94.62 144 THR A O 1
ATOM 1126 N N . THR A 1 145 ? 12.555 3.913 -33.109 1.00 92.00 145 THR A N 1
ATOM 1127 C CA . THR A 1 145 ? 11.122 4.229 -33.003 1.00 92.00 145 THR A CA 1
ATOM 1128 C C . THR A 1 145 ? 10.891 5.199 -31.846 1.00 92.00 145 THR A C 1
ATOM 1130 O O . THR A 1 145 ? 11.829 5.559 -31.144 1.00 92.00 145 THR A O 1
ATOM 1133 N N . HIS A 1 146 ? 9.642 5.595 -31.595 1.00 89.38 146 HIS A N 1
ATOM 1134 C CA . HIS A 1 146 ? 9.268 6.398 -30.421 1.00 89.38 146 HIS A CA 1
ATOM 1135 C C . HIS A 1 146 ? 8.959 5.554 -29.172 1.00 89.38 146 HIS A C 1
ATOM 1137 O O . HIS A 1 146 ? 8.529 6.084 -28.149 1.00 89.38 146 HIS A O 1
ATOM 1143 N N . VAL A 1 147 ? 9.151 4.234 -29.237 1.00 87.88 147 VAL A N 1
ATOM 1144 C CA . VAL A 1 147 ? 8.831 3.323 -28.136 1.00 87.88 147 VAL A CA 1
ATOM 1145 C C . VAL A 1 147 ? 9.999 3.247 -27.157 1.00 87.88 147 VAL A C 1
ATOM 1147 O O . VAL A 1 147 ? 11.114 2.881 -27.528 1.00 87.88 147 VAL A O 1
ATOM 1150 N N . SER A 1 148 ? 9.733 3.520 -25.880 1.00 86.69 148 SER A N 1
ATOM 1151 C CA . SER A 1 148 ? 10.727 3.368 -24.816 1.00 86.69 148 SER A CA 1
ATOM 1152 C C . SER A 1 148 ? 10.927 1.894 -24.415 1.00 86.69 148 SER A C 1
ATOM 1154 O O . SER A 1 148 ? 9.934 1.184 -24.256 1.00 86.69 148 SER A O 1
ATOM 1156 N N . PRO A 1 149 ? 12.173 1.430 -24.179 1.00 81.88 149 PRO A N 1
ATOM 1157 C CA . PRO A 1 149 ? 12.443 0.051 -23.756 1.00 81.88 149 PRO A CA 1
ATOM 1158 C C . PRO A 1 149 ? 12.091 -0.221 -22.285 1.00 81.88 149 PRO A C 1
ATOM 1160 O O . PRO A 1 149 ? 11.981 -1.373 -21.882 1.00 81.88 149 PRO A O 1
ATOM 1163 N N . ILE A 1 150 ? 11.931 0.827 -21.469 1.00 80.25 150 ILE A N 1
ATOM 1164 C CA . ILE A 1 150 ? 11.733 0.707 -20.014 1.00 80.25 150 ILE A CA 1
ATOM 1165 C C . ILE A 1 150 ? 10.270 0.834 -19.583 1.00 80.25 150 ILE A C 1
ATOM 1167 O O . ILE A 1 150 ? 9.942 0.520 -18.439 1.00 80.25 150 ILE A O 1
ATOM 1171 N N . TRP A 1 151 ? 9.391 1.333 -20.453 1.00 79.56 151 TRP A N 1
ATOM 1172 C CA . TRP A 1 151 ? 7.992 1.568 -20.113 1.00 79.56 151 TRP A CA 1
ATOM 1173 C C . TRP A 1 151 ? 7.162 0.319 -20.375 1.00 79.56 151 TRP A C 1
ATOM 1175 O O . TRP A 1 151 ? 7.009 -0.101 -21.518 1.00 79.56 151 TRP A O 1
ATOM 1185 N N . ASN A 1 152 ? 6.593 -0.234 -19.305 1.00 84.12 152 ASN A N 1
ATOM 1186 C CA . ASN A 1 152 ? 5.513 -1.200 -19.409 1.00 84.12 152 ASN A CA 1
ATOM 1187 C C . ASN A 1 152 ? 4.187 -0.478 -19.142 1.00 84.12 152 ASN A C 1
ATOM 1189 O O . ASN A 1 152 ? 4.071 0.192 -18.112 1.00 84.12 152 ASN A O 1
ATOM 1193 N N . LEU A 1 153 ? 3.240 -0.585 -20.077 1.00 82.31 153 LEU A N 1
ATOM 1194 C CA . LEU A 1 153 ? 1.958 0.120 -20.014 1.00 82.31 153 LEU A CA 1
ATOM 1195 C C . LEU A 1 153 ? 1.138 -0.358 -18.815 1.00 82.31 153 LEU A C 1
ATOM 1197 O O . LEU A 1 153 ? 0.713 0.454 -17.998 1.00 82.31 153 LEU A O 1
ATOM 1201 N N . GLU A 1 154 ? 0.977 -1.673 -18.677 1.00 89.19 154 GLU A N 1
ATOM 1202 C CA . GLU A 1 154 ? 0.204 -2.280 -17.599 1.00 89.19 154 GLU A CA 1
ATOM 1203 C C . GLU A 1 154 ? 0.853 -3.588 -17.135 1.00 89.19 154 GLU A C 1
ATOM 1205 O O . GLU A 1 154 ? 1.549 -4.287 -17.876 1.00 89.19 154 GLU A O 1
ATOM 1210 N N . PHE A 1 155 ? 0.623 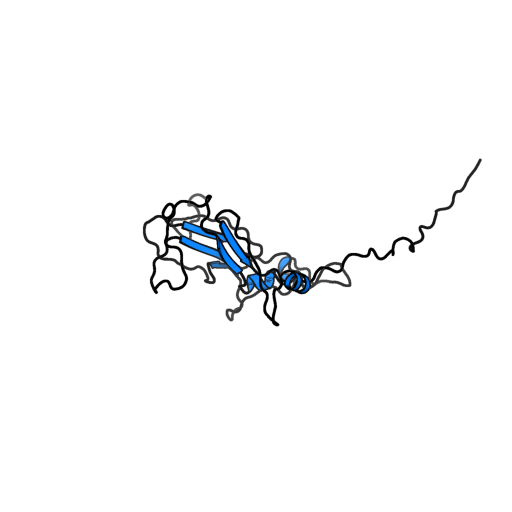-3.934 -15.871 1.00 92.25 155 PHE A N 1
ATOM 1211 C CA . PHE A 1 155 ? 1.018 -5.221 -15.319 1.00 92.25 155 PHE A CA 1
ATOM 1212 C C . PHE A 1 155 ? -0.081 -5.733 -14.395 1.00 92.25 155 PHE A C 1
ATOM 1214 O O . PHE A 1 155 ? -0.420 -5.082 -13.406 1.00 92.25 155 PHE A O 1
ATOM 1221 N N . PHE A 1 156 ? -0.612 -6.906 -14.733 1.00 94.56 156 PHE A N 1
ATOM 1222 C CA . PHE A 1 156 ? -1.634 -7.607 -13.968 1.00 94.56 156 PHE A CA 1
ATOM 1223 C C . PHE A 1 156 ? -0.996 -8.816 -13.302 1.00 94.56 156 PHE A C 1
ATOM 1225 O O . PHE A 1 156 ? -0.658 -9.803 -13.956 1.00 94.56 156 PHE A O 1
ATOM 1232 N N . ALA A 1 157 ? -0.819 -8.731 -11.993 1.00 95.50 157 ALA A N 1
ATOM 1233 C CA . ALA A 1 157 ? -0.180 -9.782 -11.226 1.00 95.50 157 ALA A CA 1
ATOM 1234 C C . ALA A 1 157 ? -1.180 -10.904 -10.880 1.00 95.50 157 ALA A C 1
ATOM 1236 O O . ALA A 1 157 ? -2.396 -10.711 -10.969 1.00 95.50 157 ALA A O 1
ATOM 1237 N N . ASN A 1 158 ? -0.681 -12.082 -10.494 1.00 96.19 158 ASN A N 1
ATOM 1238 C CA . ASN A 1 158 ? -1.506 -13.289 -10.329 1.00 96.19 158 ASN A CA 1
ATOM 1239 C C . ASN A 1 158 ? -1.878 -13.639 -8.876 1.00 96.19 158 ASN A C 1
ATOM 1241 O O . ASN A 1 158 ? -2.648 -14.570 -8.655 1.00 96.19 158 ASN A O 1
ATOM 1245 N N . THR A 1 159 ? -1.355 -12.913 -7.889 1.00 97.44 159 THR A N 1
ATOM 1246 C CA . THR A 1 159 ? -1.572 -13.186 -6.467 1.00 97.44 159 THR A CA 1
ATOM 1247 C C . THR A 1 159 ? -2.113 -11.953 -5.763 1.00 97.44 159 THR A C 1
ATOM 1249 O O . THR A 1 159 ? -1.459 -10.913 -5.728 1.00 97.44 159 THR A O 1
ATOM 1252 N N . MET A 1 160 ? -3.295 -12.070 -5.156 1.00 97.62 160 MET A N 1
ATOM 1253 C CA . MET A 1 160 ? -3.855 -10.982 -4.357 1.00 97.62 160 MET A CA 1
ATOM 1254 C C . MET A 1 160 ? -3.174 -10.905 -2.992 1.00 97.62 160 MET A C 1
ATOM 1256 O O . MET A 1 160 ? -2.988 -11.905 -2.293 1.00 97.62 160 MET A O 1
ATOM 1260 N N . VAL A 1 161 ? -2.845 -9.682 -2.602 1.00 97.69 161 VAL A N 1
ATOM 1261 C CA . VAL A 1 161 ? -2.187 -9.329 -1.352 1.00 97.69 161 VAL A CA 1
ATOM 1262 C C . VAL A 1 161 ? -3.043 -8.294 -0.633 1.00 97.69 161 VAL A C 1
ATOM 1264 O O . VAL A 1 161 ? -3.493 -7.321 -1.236 1.00 97.69 161 VAL A O 1
ATOM 1267 N N . VAL A 1 162 ? -3.256 -8.483 0.667 1.00 97.94 162 VAL A N 1
ATOM 1268 C CA . VAL A 1 162 ? -3.924 -7.505 1.531 1.00 97.94 162 VAL A CA 1
ATOM 1269 C C . VAL A 1 162 ? -2.987 -7.153 2.675 1.00 97.94 162 VAL A C 1
ATOM 1271 O O . VAL A 1 162 ? -2.524 -8.037 3.396 1.00 97.94 162 VAL A O 1
ATOM 1274 N N . ASN A 1 163 ? -2.677 -5.863 2.825 1.00 96.25 163 ASN A N 1
ATOM 1275 C CA . ASN A 1 163 ? -1.736 -5.355 3.832 1.00 96.25 163 ASN A CA 1
ATOM 1276 C C . ASN A 1 163 ? -0.394 -6.126 3.844 1.00 96.25 163 ASN A C 1
ATOM 1278 O O . ASN A 1 163 ? 0.133 -6.463 4.903 1.00 96.25 163 ASN A O 1
ATOM 1282 N N . GLY A 1 164 ? 0.130 -6.458 2.660 1.00 94.75 164 GLY A N 1
ATOM 1283 C CA . GLY A 1 164 ? 1.405 -7.166 2.497 1.00 94.75 164 GLY A CA 1
ATOM 1284 C C . GLY A 1 164 ? 1.360 -8.691 2.674 1.00 94.75 164 GLY A C 1
ATOM 1285 O O . GLY A 1 164 ? 2.396 -9.332 2.532 1.00 94.75 164 GLY A O 1
ATOM 1286 N N . ARG A 1 165 ? 0.197 -9.302 2.951 1.00 95.94 165 ARG A N 1
ATOM 1287 C CA . ARG A 1 165 ? 0.044 -10.767 3.057 1.00 95.94 165 ARG A CA 1
ATOM 1288 C C . ARG A 1 165 ? -0.779 -11.346 1.912 1.00 95.94 165 ARG A C 1
ATOM 1290 O O . ARG A 1 165 ? -1.794 -10.764 1.543 1.00 95.94 165 ARG A O 1
ATOM 1297 N N . THR A 1 166 ? -0.363 -12.490 1.374 1.00 96.38 166 THR A N 1
ATOM 1298 C CA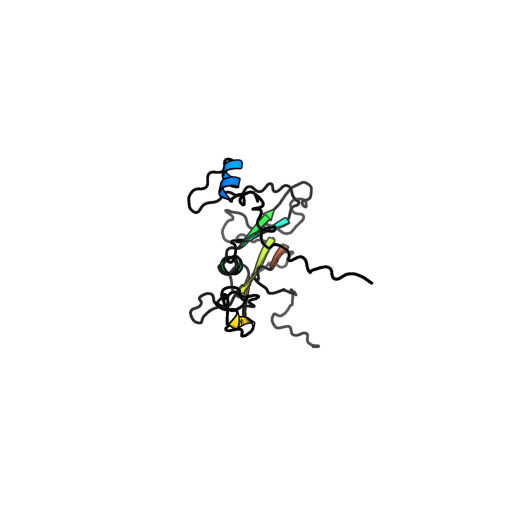 . THR A 1 166 ? -1.104 -13.231 0.343 1.00 96.38 166 THR A CA 1
ATOM 1299 C C . THR A 1 166 ? -2.342 -13.886 0.960 1.00 96.38 166 THR A C 1
ATOM 1301 O O . THR A 1 166 ? -2.231 -14.538 1.996 1.00 96.38 166 THR A O 1
ATOM 1304 N N . TRP A 1 167 ? -3.520 -13.654 0.365 1.00 95.00 167 TRP A N 1
ATOM 1305 C CA . TRP A 1 167 ? -4.828 -14.191 0.802 1.00 95.00 167 TRP A CA 1
ATOM 1306 C C . TRP A 1 167 ? -5.000 -14.363 2.331 1.00 95.00 167 TRP A C 1
ATOM 1308 O O . TRP A 1 167 ? -5.186 -15.482 2.816 1.00 95.00 167 TRP A O 1
ATOM 1318 N N . PRO A 1 168 ? -4.904 -13.282 3.127 1.00 95.94 168 PRO A N 1
ATOM 1319 C CA . PRO A 1 168 ? -4.935 -13.405 4.574 1.00 95.94 168 PRO A CA 1
ATOM 1320 C C . PRO A 1 168 ? -6.355 -13.644 5.087 1.00 95.94 168 PRO A C 1
ATOM 1322 O O . PRO A 1 168 ? -7.335 -13.182 4.505 1.00 95.94 168 PRO A O 1
ATOM 1325 N N . ASN A 1 169 ? -6.437 -14.277 6.255 1.00 94.12 169 ASN A N 1
ATOM 1326 C CA . ASN A 1 169 ? -7.655 -14.358 7.051 1.00 94.12 169 ASN A CA 1
ATOM 1327 C C . ASN A 1 169 ? -7.573 -13.402 8.244 1.00 94.12 169 ASN A C 1
ATOM 1329 O O . ASN A 1 169 ? -6.497 -13.178 8.805 1.00 94.12 169 ASN A O 1
ATOM 1333 N N . LEU A 1 170 ? -8.724 -12.866 8.645 1.00 92.25 170 LEU A N 1
ATOM 1334 C CA . LEU A 1 170 ? -8.881 -12.078 9.861 1.00 92.25 170 LEU A CA 1
ATOM 1335 C C . LEU A 1 170 ? -10.082 -12.613 10.635 1.00 92.25 170 LEU A C 1
ATOM 1337 O O . LEU A 1 170 ? -11.210 -12.551 10.154 1.00 92.25 170 LEU A O 1
ATOM 1341 N N . GLU A 1 171 ? -9.835 -13.127 11.835 1.00 93.00 171 GLU A N 1
ATOM 1342 C CA . GLU A 1 171 ? -10.902 -13.506 12.755 1.00 93.00 171 GLU A CA 1
ATOM 1343 C C . GLU A 1 171 ? -11.578 -12.242 13.303 1.00 93.00 171 GLU A C 1
ATOM 1345 O O . GLU A 1 171 ? -10.911 -11.333 13.805 1.00 93.00 171 GLU A O 1
ATOM 1350 N N . VAL A 1 172 ? -12.905 -12.178 13.188 1.00 92.62 172 VAL A N 1
ATOM 1351 C CA . VAL A 1 172 ? -13.713 -11.026 13.603 1.00 92.62 172 VAL A CA 1
ATOM 1352 C C . VAL A 1 172 ? -14.850 -11.457 14.520 1.00 92.62 172 VAL A C 1
ATOM 1354 O O . VAL A 1 172 ? -15.381 -12.559 14.416 1.00 92.62 172 VAL A O 1
ATOM 1357 N N . GLU A 1 173 ? -15.252 -10.560 15.416 1.00 93.94 173 GLU A N 1
ATOM 1358 C CA . GLU A 1 173 ? -16.432 -10.757 16.261 1.00 93.94 173 GLU A CA 1
ATOM 1359 C C . GLU A 1 173 ? -17.730 -10.573 15.446 1.00 93.94 173 GLU A C 1
ATOM 1361 O O . GLU A 1 173 ? -17.743 -9.792 14.489 1.00 93.94 173 GLU A O 1
ATOM 1366 N N . PRO A 1 174 ? -18.859 -11.196 15.836 1.00 94.44 174 PRO A N 1
ATOM 1367 C CA . PRO A 1 174 ? -20.157 -10.990 15.190 1.00 94.44 174 PRO A CA 1
ATOM 1368 C C . PRO A 1 174 ? -20.738 -9.604 15.531 1.00 94.44 174 PRO A C 1
ATOM 1370 O O . PRO A 1 174 ? -21.658 -9.453 16.335 1.00 94.44 174 PRO A O 1
ATOM 1373 N N . ARG A 1 175 ? -20.161 -8.556 14.939 1.00 93.62 175 ARG A N 1
ATOM 1374 C CA . ARG A 1 175 ? -20.501 -7.145 15.167 1.00 93.62 175 ARG A CA 1
ATOM 1375 C C . ARG A 1 175 ? -20.163 -6.280 13.957 1.00 93.62 175 ARG A C 1
ATOM 1377 O O . ARG A 1 175 ? -19.501 -6.704 13.012 1.00 93.62 175 ARG A O 1
ATOM 1384 N N . ARG A 1 176 ? -20.574 -5.013 14.016 1.00 94.62 176 ARG A N 1
ATOM 1385 C CA . ARG A 1 176 ? -20.241 -4.017 12.988 1.00 94.62 176 ARG A CA 1
ATOM 1386 C C . ARG A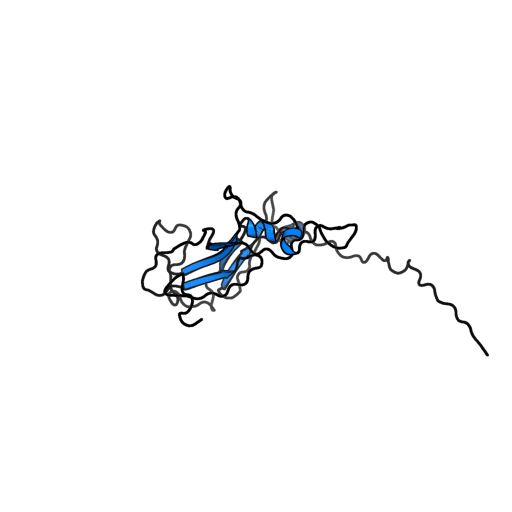 1 176 ? -18.741 -3.717 12.977 1.00 94.62 176 ARG A C 1
ATOM 1388 O O . ARG A 1 176 ? -18.169 -3.414 14.024 1.00 94.62 176 ARG A O 1
ATOM 1395 N N . HIS A 1 177 ? -18.168 -3.721 11.778 1.00 95.88 177 HIS A N 1
ATOM 1396 C CA . HIS A 1 177 ? -16.793 -3.328 11.482 1.00 95.88 177 HIS A CA 1
ATOM 1397 C C . HIS A 1 177 ? -16.788 -2.183 10.467 1.00 95.88 177 HIS A C 1
ATOM 1399 O O . HIS A 1 177 ? -17.699 -2.055 9.649 1.00 95.88 177 HIS A O 1
ATOM 1405 N N . ARG A 1 178 ? -15.756 -1.344 10.520 1.00 95.25 178 ARG A N 1
ATOM 1406 C CA . ARG A 1 178 ? -15.490 -0.275 9.559 1.00 95.25 178 ARG A CA 1
ATOM 1407 C C . ARG A 1 178 ? -14.294 -0.676 8.708 1.00 95.25 178 ARG A C 1
ATOM 1409 O O . ARG A 1 178 ? -13.163 -0.627 9.179 1.00 95.25 178 ARG A O 1
ATOM 1416 N N . LEU A 1 179 ? -14.539 -1.045 7.458 1.00 95.94 179 LEU A N 1
ATOM 1417 C CA . LEU A 1 179 ? -13.481 -1.386 6.510 1.00 95.94 179 LEU A CA 1
ATOM 1418 C C . LEU A 1 179 ? -13.100 -0.147 5.695 1.00 95.94 179 LEU A C 1
ATOM 1420 O O . LEU A 1 179 ? -13.974 0.558 5.187 1.00 95.94 179 LEU A O 1
ATOM 1424 N N . ARG A 1 180 ? -11.801 0.140 5.586 1.00 96.56 180 ARG A N 1
ATOM 1425 C CA . ARG A 1 180 ? -11.272 1.213 4.732 1.00 96.56 180 ARG A CA 1
ATOM 1426 C C . ARG A 1 180 ? -10.519 0.586 3.570 1.00 96.56 180 ARG A C 1
ATOM 1428 O O . ARG A 1 180 ? -9.361 0.208 3.721 1.00 96.56 180 ARG A O 1
ATOM 1435 N N . PHE A 1 181 ? -11.194 0.454 2.437 1.00 97.44 181 PHE A N 1
ATOM 1436 C CA . PHE A 1 181 ? -10.613 -0.144 1.242 1.00 97.44 181 PHE A CA 1
ATOM 1437 C C . PHE A 1 181 ? -9.711 0.843 0.503 1.00 97.44 181 PHE A C 1
ATOM 1439 O O . PHE A 1 181 ? -10.075 2.002 0.307 1.00 97.44 181 PHE A O 1
ATOM 1446 N N . LEU A 1 182 ? -8.559 0.350 0.062 1.00 98.12 182 LEU A N 1
ATOM 1447 C CA . LEU A 1 182 ? -7.680 0.997 -0.901 1.00 98.12 182 LEU A CA 1
ATOM 1448 C C . LEU A 1 182 ? -7.384 -0.013 -2.009 1.00 98.12 182 LEU A C 1
ATOM 1450 O O . LEU A 1 182 ? -6.835 -1.080 -1.733 1.00 98.12 182 LEU A O 1
ATOM 1454 N N . ASN A 1 183 ? -7.722 0.332 -3.252 1.00 98.19 183 ASN A N 1
ATOM 1455 C CA . ASN A 1 183 ? -7.150 -0.350 -4.406 1.00 98.19 183 ASN A CA 1
ATOM 1456 C C . ASN A 1 183 ? -5.743 0.212 -4.640 1.00 98.19 183 ASN A C 1
ATOM 1458 O O . ASN A 1 183 ? -5.597 1.306 -5.177 1.00 98.19 183 ASN A O 1
ATOM 1462 N N . GLY A 1 184 ? -4.731 -0.521 -4.186 1.00 97.00 184 GLY A N 1
ATOM 1463 C CA . GLY A 1 184 ? -3.318 -0.200 -4.380 1.00 97.00 184 GLY A CA 1
ATOM 1464 C C . GLY A 1 184 ? -2.655 -1.064 -5.455 1.00 97.00 184 GLY A C 1
ATOM 1465 O O . GLY A 1 184 ? -1.435 -1.246 -5.404 1.00 97.00 184 GLY A O 1
ATOM 1466 N N . CYS A 1 185 ? -3.435 -1.668 -6.358 1.00 97.50 185 CYS A N 1
ATOM 1467 C CA . CYS A 1 185 ? -2.907 -2.358 -7.534 1.00 97.50 185 CYS A CA 1
ATOM 1468 C C . CYS A 1 185 ? -2.332 -1.337 -8.525 1.00 97.50 185 CYS A C 1
ATOM 1470 O O . CYS A 1 185 ? -2.825 -0.215 -8.618 1.00 97.50 185 CYS A O 1
ATOM 1472 N N . ASN A 1 186 ? -1.327 -1.732 -9.311 1.00 95.06 186 ASN A N 1
ATOM 1473 C CA . ASN A 1 186 ? -0.738 -0.826 -10.304 1.00 95.06 186 ASN A CA 1
ATOM 1474 C C . ASN A 1 186 ? -1.696 -0.534 -11.471 1.00 95.06 186 ASN A C 1
ATOM 1476 O O . ASN A 1 186 ? -1.725 0.589 -11.958 1.00 95.06 186 ASN A O 1
ATOM 1480 N N . ALA A 1 187 ? -2.440 -1.547 -11.928 1.00 95.00 187 ALA A N 1
ATOM 1481 C CA . ALA A 1 187 ? -3.325 -1.438 -13.096 1.00 95.00 187 ALA A CA 1
ATOM 1482 C C . ALA A 1 187 ? -4.705 -2.089 -12.892 1.00 95.00 187 ALA A C 1
ATOM 1484 O O . ALA A 1 187 ? -5.665 -1.772 -13.589 1.00 95.00 187 ALA A O 1
ATOM 1485 N N . ARG A 1 188 ? -4.832 -3.019 -11.940 1.00 96.50 188 ARG A N 1
ATOM 1486 C CA . ARG A 1 188 ? -6.047 -3.818 -11.769 1.00 96.50 188 ARG A CA 1
ATOM 1487 C C . ARG A 1 188 ? -7.183 -3.016 -11.135 1.00 96.50 188 ARG A C 1
ATOM 1489 O O . ARG A 1 188 ? -7.062 -2.534 -10.010 1.00 96.50 188 ARG A O 1
ATOM 1496 N N . PHE A 1 189 ? -8.333 -2.976 -11.804 1.00 96.88 189 PHE A N 1
ATOM 1497 C CA . PHE A 1 189 ? -9.600 -2.593 -11.180 1.00 96.88 189 PHE A CA 1
ATOM 1498 C C . PHE A 1 189 ? -10.176 -3.749 -10.360 1.00 96.88 189 PHE A C 1
ATOM 1500 O O . PHE A 1 189 ? -10.066 -4.914 -10.742 1.00 96.88 189 PHE A O 1
ATOM 1507 N N . LEU A 1 190 ? -10.805 -3.420 -9.231 1.00 96.75 190 LEU A N 1
ATOM 1508 C CA . LEU A 1 190 ? -11.394 -4.393 -8.315 1.00 96.75 190 LEU A CA 1
ATOM 1509 C C . LEU A 1 190 ? -12.900 -4.172 -8.202 1.00 96.75 190 LEU A C 1
ATOM 1511 O O . LEU A 1 190 ? -13.356 -3.049 -7.995 1.00 96.75 190 LEU A O 1
ATOM 1515 N N . ILE A 1 191 ? -13.650 -5.270 -8.265 1.00 96.31 191 ILE A N 1
ATOM 1516 C CA . ILE A 1 191 ? -15.064 -5.334 -7.899 1.00 96.31 191 ILE A CA 1
ATOM 1517 C C . ILE A 1 191 ? -15.143 -6.269 -6.696 1.00 96.31 191 ILE A C 1
ATOM 1519 O O . ILE A 1 191 ? -14.802 -7.446 -6.798 1.00 96.31 191 ILE A O 1
ATOM 1523 N N . LEU A 1 192 ? -15.521 -5.732 -5.536 1.00 94.38 192 LEU A N 1
ATOM 1524 C CA . LEU A 1 192 ? -15.528 -6.472 -4.275 1.00 94.38 192 LEU A CA 1
ATOM 1525 C C . LEU A 1 192 ? -16.950 -6.932 -3.934 1.00 94.38 192 LEU A C 1
ATOM 1527 O O . LEU A 1 192 ? -17.890 -6.141 -3.988 1.00 94.38 192 LEU A O 1
ATOM 1531 N N . LYS A 1 193 ? -17.086 -8.197 -3.531 1.00 92.00 193 LYS A N 1
ATOM 1532 C CA . LYS A 1 193 ? -18.321 -8.812 -3.022 1.00 92.00 193 LYS A CA 1
ATOM 1533 C C . LYS A 1 193 ? -18.005 -9.489 -1.688 1.00 92.00 193 LYS A C 1
ATOM 1535 O O . LYS A 1 193 ? -16.935 -10.071 -1.530 1.00 92.00 193 LYS A O 1
ATOM 1540 N N . ILE A 1 194 ? -18.934 -9.408 -0.739 1.00 90.50 194 ILE A N 1
ATOM 1541 C CA . ILE A 1 194 ? -18.930 -10.263 0.454 1.00 90.50 194 ILE A CA 1
ATOM 1542 C C . ILE A 1 194 ? -19.771 -11.491 0.111 1.00 90.50 194 ILE A C 1
ATOM 1544 O O . ILE A 1 194 ? -20.883 -11.344 -0.397 1.00 90.50 194 ILE A O 1
ATOM 1548 N N . ALA A 1 195 ? -19.228 -12.681 0.349 1.00 88.19 195 ALA A N 1
ATOM 1549 C CA . ALA A 1 195 ? -19.887 -13.950 0.071 1.00 88.19 195 ALA A CA 1
ATOM 1550 C C . ALA A 1 195 ? -19.727 -14.902 1.260 1.00 88.19 195 ALA A C 1
ATOM 1552 O O . ALA A 1 195 ? -18.697 -14.885 1.933 1.00 88.19 195 ALA A O 1
ATOM 1553 N N . ASP A 1 196 ? -20.729 -15.755 1.471 1.00 84.94 196 ASP A N 1
ATOM 1554 C CA . ASP A 1 196 ? -20.747 -16.735 2.565 1.00 84.94 196 ASP A CA 1
ATOM 1555 C C . ASP A 1 196 ? -19.801 -17.925 2.309 1.00 84.94 196 ASP A C 1
ATOM 1557 O O . ASP A 1 196 ? -19.453 -18.656 3.233 1.00 84.94 196 ASP A O 1
ATOM 1561 N N . SER A 1 197 ? -19.350 -18.107 1.059 1.00 76.81 197 SER A N 1
ATOM 1562 C CA . SER A 1 197 ? -18.350 -19.104 0.663 1.00 76.81 197 SER A CA 1
ATOM 1563 C C . SER A 1 197 ? -17.305 -18.497 -0.288 1.00 76.81 197 SER A C 1
ATOM 1565 O O . SER A 1 197 ? -17.681 -17.808 -1.241 1.00 76.81 197 SER A O 1
ATOM 1567 N N . PRO A 1 198 ? -15.999 -18.777 -0.091 1.00 63.28 198 PRO A N 1
ATOM 1568 C CA . PRO A 1 198 ? -14.911 -18.239 -0.915 1.00 63.28 198 PRO A CA 1
ATOM 1569 C C . PRO A 1 198 ? -14.876 -18.791 -2.351 1.00 63.28 198 PRO A C 1
ATOM 1571 O O . PRO A 1 198 ? -14.187 -18.225 -3.195 1.00 63.28 198 PRO A O 1
ATOM 1574 N N . THR A 1 199 ? -15.609 -19.872 -2.644 1.00 63.00 199 THR A N 1
ATOM 1575 C CA . THR A 1 199 ? -15.713 -20.484 -3.982 1.00 63.00 199 THR A CA 1
ATOM 1576 C C . THR A 1 199 ? -17.073 -20.273 -4.639 1.00 63.00 199 THR A C 1
ATOM 1578 O O . THR A 1 199 ? -17.376 -20.972 -5.602 1.00 63.00 199 THR A O 1
ATOM 1581 N N . GLY A 1 200 ? -17.907 -19.364 -4.118 1.00 49.69 200 GLY A N 1
ATOM 1582 C CA . GLY A 1 200 ? -19.270 -19.132 -4.597 1.00 49.69 200 GLY A CA 1
ATOM 1583 C C . GLY A 1 200 ? -19.331 -18.633 -6.042 1.00 49.69 200 GLY A C 1
ATOM 1584 O O . GLY A 1 200 ? -19.555 -17.449 -6.274 1.00 49.69 200 GLY A O 1
ATOM 1585 N N . LEU A 1 201 ? -19.151 -19.541 -7.004 1.00 53.66 201 LEU A N 1
ATOM 1586 C CA . LEU A 1 201 ? -19.879 -19.498 -8.262 1.00 53.66 201 LEU A CA 1
ATOM 1587 C C . LEU A 1 201 ? -21.355 -19.468 -7.872 1.00 53.66 201 LEU A C 1
ATOM 1589 O O . LEU A 1 201 ? -21.796 -20.289 -7.059 1.00 53.66 201 LEU A O 1
ATOM 1593 N N . ASP A 1 202 ? -22.078 -18.466 -8.361 1.00 54.03 202 ASP A N 1
ATOM 1594 C CA . ASP A 1 202 ? -23.513 -18.392 -8.135 1.00 54.03 202 ASP A CA 1
ATOM 1595 C C . ASP A 1 202 ? -24.121 -19.724 -8.627 1.00 54.03 202 ASP A C 1
ATOM 1597 O O . ASP A 1 202 ? -23.771 -20.181 -9.716 1.00 54.03 202 ASP A O 1
ATOM 1601 N N . PRO A 1 203 ? -25.009 -20.387 -7.865 1.00 54.56 203 PRO A N 1
ATOM 1602 C CA . PRO A 1 203 ? -25.595 -21.664 -8.282 1.00 54.56 203 PRO A CA 1
ATOM 1603 C C . PRO A 1 203 ? -26.467 -21.575 -9.553 1.00 54.56 203 PRO A C 1
ATOM 1605 O O . PRO A 1 203 ? -27.033 -22.586 -9.956 1.00 54.56 203 PRO A O 1
ATOM 1608 N N . GLU A 1 204 ? -26.558 -20.402 -10.194 1.00 54.31 204 GLU A N 1
ATOM 1609 C CA . GLU A 1 204 ? -27.324 -20.154 -11.422 1.00 54.31 204 GLU A CA 1
ATOM 1610 C C . GLU A 1 204 ? -26.536 -19.447 -12.552 1.00 54.31 204 GLU A C 1
ATOM 1612 O O . GLU A 1 204 ? -27.154 -18.841 -13.427 1.00 54.31 204 GLU A O 1
ATOM 1617 N N . SER A 1 205 ? -25.196 -19.504 -12.573 1.00 50.31 205 SER A N 1
ATOM 1618 C CA . SER A 1 205 ? -24.395 -19.030 -13.726 1.00 50.31 205 SER A CA 1
ATOM 1619 C C . SER A 1 205 ? -23.971 -20.150 -14.668 1.00 50.31 205 SER A C 1
ATOM 1621 O O . SER A 1 205 ? -23.371 -21.118 -14.144 1.00 50.31 205 SER A O 1
#

Foldseek 3Di:
DDDDDDDDDDDPVPPPDPPPDPDPCDLVNVCVVVVHDADVPDDDDDDPLPDDFDFDKDFDDPVLCRQVRLLVPRMDTDGRADDPRHDPPPPAFFDDDDPPDDPPDDTQEEEKAKEAFAADPVRHTDDDQALCVVVNDPDDDPPVDPHDGRDHPDDDHDFIDIPRHTPDDDDDDPDHGHYHYDHSYPHDDDDDDDDPDPPDPPPPD

Secondary structure (DSSP, 8-state):
-----------GGGS-----PPPPPPHHHHHHHTT----TT---------SPSEEEEEE---TTTHHHHHHHT-EEEEEE--STTSPPTTSS--PPP-TTPPTTPPPSEEEEEEEEEEE-TTSPEE--SSTHHHH------TTTSS--SS--S----SEEEETTEES------SS--EEEEEE--SS--------SSTT---TT-

Radius of gyration: 26.27 Å; chains: 1; bounding box: 48×60×92 Å

pLDDT: mean 83.42, std 18.51, range [24.45, 98.38]

Sequence (205 aa):
MYDGGALSTDDPSQHDQPEDHPRPVSQRDSADAHGLKWDPGTATFQYANDQRASTLWFHDHTLGLTRLNVYAGLAGFYLLRGGECDLPKRALPGPAPAFGDPPGTRYHEIPLAIQDRSFNSDGSLFYPTSREFFDGFAGPYIPTTHVSPIWNLEFFANTMVVNGRTWPNLEVEPRRHRLRFLNGCNARFLILKIADSPTGLDPES